Protein AF-A0A0F9FZF5-F1 (afdb_monomer_lite)

Radius of gyration: 24.65 Å; chains: 1; bounding box: 58×39×71 Å

InterPro domains:
  IPR001806 Small GTPase [PF00071] (1-77)
  IPR001806 Small GTPase [PS51421] (1-195)
  IPR027417 P-loop containing nucleoside triphosphate hydrolase [G3DSA:3.40.50.300] (1-99)
  IPR027417 P-loop containing nucleoside triphosphate hydrolase [SSF52540] (1-95)

Organism: NCBI:txid412755

Foldseek 3Di:
DVLVCPVVVVVVVCVVVPDPAQAEAEAEPVVVVVPDDADPVNSQVVQVVVCVVPVARYYYDYYYPPVRRCVVVRVVSSVVSVVVVVLVVLLVVLLVLLVVLLLLVLVVDVAAEEEEEDQPQVPRPLVVSNVVSCVQDAFDWDDDVFKIWTATPSRYIYITGYLVPCDADPHQEYEYEAECVADLEGDLCVLVSVQSHLVRYAALHEYEYEYEYEPPRDPVVRVVSHDCVVVVVVGNYHYHYDYQYPSRSSVSSVRSSVRSVSSSVD

Sequence (266 aa):
DSFFNLKNWYNELNEFKELDLSIVIVGNKRDLEQQRKVDYEEAVNFGEMLSEEYNEKISYIETSALTGENIEEAFGLVSYHYIMLSKMFEENKFRDMILTDINSILESRPSLTLTFISNDYSNNPSLILLKEINDLGKPSKKEKKSKEIYNYPNGLILESYKFDAIKIIDSDGVFIIFDTKNRDSIDPSWNNIILKIIKNLEDKKVISIGIMTKENVNWSKMMGEFDFYTKLEERNISYFMFRISSELRLELYKQLNTMLNTIKNF

Structure (mmCIF, N/CA/C/O backbone):
data_AF-A0A0F9FZF5-F1
#
_entry.id   AF-A0A0F9FZF5-F1
#
loop_
_atom_site.group_PDB
_atom_site.id
_atom_site.type_symbol
_atom_site.label_atom_id
_atom_site.label_alt_id
_atom_site.label_comp_id
_atom_site.label_asym_id
_atom_site.label_entity_id
_atom_site.label_seq_id
_atom_site.pdbx_PDB_ins_code
_atom_site.Cartn_x
_atom_site.Cartn_y
_atom_site.Cartn_z
_atom_site.occupancy
_atom_site.B_iso_or_equiv
_atom_site.auth_seq_id
_atom_site.auth_comp_id
_atom_site.auth_asym_id
_atom_site.auth_atom_id
_atom_site.pdbx_PDB_model_num
ATOM 1 N N . ASP A 1 1 ? -19.695 -4.999 37.412 1.00 80.25 1 ASP A N 1
ATOM 2 C CA . ASP A 1 1 ? -19.773 -6.422 37.011 1.00 80.25 1 ASP A CA 1
ATOM 3 C C . ASP A 1 1 ? -19.578 -6.626 35.517 1.00 80.25 1 ASP A C 1
ATOM 5 O O . ASP A 1 1 ? -18.587 -7.239 35.156 1.00 80.25 1 ASP A O 1
ATOM 9 N N . SER A 1 2 ? -20.431 -6.081 34.637 1.00 89.06 2 SER A N 1
ATOM 10 C CA . SER A 1 2 ? -20.288 -6.269 33.176 1.00 89.06 2 SER A CA 1
ATOM 11 C C . SER A 1 2 ? -18.932 -5.826 32.615 1.00 89.06 2 SER A C 1
ATOM 13 O O . SER A 1 2 ? -18.352 -6.540 31.809 1.00 89.06 2 SER A O 1
ATOM 15 N N . PHE A 1 3 ? -18.408 -4.685 33.067 1.00 91.00 3 PHE A N 1
ATOM 16 C CA . PHE A 1 3 ? -17.128 -4.144 32.601 1.00 91.00 3 PHE A CA 1
ATOM 17 C C . PHE A 1 3 ? -15.938 -5.070 32.890 1.00 91.00 3 PHE A C 1
ATOM 19 O O . PHE A 1 3 ? -15.120 -5.320 32.012 1.00 91.00 3 PHE A O 1
ATOM 26 N N . PHE A 1 4 ? -15.891 -5.677 34.079 1.00 89.38 4 PHE A N 1
ATOM 27 C CA . PHE A 1 4 ? -14.814 -6.600 34.454 1.00 89.38 4 PHE A CA 1
ATOM 28 C C . PHE A 1 4 ? -14.820 -7.902 33.638 1.00 89.38 4 PHE A C 1
ATOM 30 O O . PHE A 1 4 ? -13.797 -8.577 33.559 1.00 89.38 4 PHE A O 1
ATOM 37 N N . ASN A 1 5 ? -15.942 -8.241 32.992 1.00 92.69 5 ASN A N 1
ATOM 38 C CA . ASN A 1 5 ? -16.036 -9.414 32.124 1.00 92.69 5 ASN A CA 1
ATOM 39 C C . ASN A 1 5 ? -15.454 -9.179 30.723 1.00 92.69 5 ASN A C 1
ATOM 41 O O . ASN A 1 5 ? -15.250 -10.154 30.005 1.00 92.69 5 ASN A O 1
ATOM 45 N N . LEU A 1 6 ? -15.155 -7.933 30.330 1.00 91.00 6 LEU A N 1
ATOM 46 C CA . LEU A 1 6 ? -14.664 -7.623 28.983 1.00 91.00 6 LEU A CA 1
ATOM 47 C C . LEU A 1 6 ? -13.388 -8.397 28.630 1.00 91.00 6 LEU A C 1
ATOM 49 O O . LEU A 1 6 ? -13.282 -8.896 27.515 1.00 91.00 6 LEU A O 1
ATOM 53 N N . LYS A 1 7 ? -12.451 -8.562 29.578 1.00 89.06 7 LYS A N 1
ATOM 54 C CA . LYS A 1 7 ? -11.234 -9.359 29.340 1.00 89.06 7 LYS A CA 1
ATOM 55 C C . LYS A 1 7 ? -11.555 -10.831 29.076 1.00 89.06 7 LYS A C 1
ATOM 57 O O . LYS A 1 7 ? -10.920 -11.449 28.231 1.00 89.06 7 LYS A O 1
ATOM 62 N N . ASN A 1 8 ? -12.551 -11.386 29.767 1.00 91.06 8 ASN A N 1
ATOM 63 C CA . ASN A 1 8 ? -12.968 -12.773 29.563 1.00 91.06 8 ASN A CA 1
ATOM 64 C C . ASN A 1 8 ? -13.628 -12.947 28.194 1.00 91.06 8 ASN A C 1
ATOM 66 O O . ASN A 1 8 ? -13.232 -13.836 27.454 1.00 91.06 8 ASN A O 1
ATOM 70 N N . TRP A 1 9 ? -14.546 -12.055 27.812 1.00 90.31 9 TRP A N 1
ATOM 71 C CA . TRP A 1 9 ? -15.167 -12.096 26.483 1.00 90.31 9 TRP A CA 1
ATOM 72 C C . TRP A 1 9 ? -14.153 -11.892 25.362 1.00 90.31 9 TRP A C 1
ATOM 74 O O . TRP A 1 9 ? -14.226 -12.566 24.342 1.00 90.31 9 TRP A O 1
ATOM 84 N N . TYR A 1 10 ? -13.181 -10.998 25.554 1.00 87.19 10 TYR A N 1
ATOM 85 C CA . TYR A 1 10 ? -12.094 -10.840 24.598 1.00 87.19 10 TYR A CA 1
ATOM 86 C C . TYR A 1 10 ? -11.273 -12.133 24.474 1.00 87.19 10 TYR A C 1
ATOM 88 O O . TYR A 1 10 ? -11.010 -12.585 23.364 1.00 87.19 10 TYR A O 1
ATOM 96 N N . ASN A 1 11 ? -10.911 -12.768 25.594 1.00 87.38 11 ASN A N 1
ATOM 97 C CA . ASN A 1 11 ? -10.190 -14.042 25.571 1.00 87.38 11 ASN A CA 1
ATOM 98 C C . ASN A 1 11 ? -10.988 -15.150 24.877 1.00 87.38 11 ASN A C 1
ATOM 100 O O . ASN A 1 11 ? -10.406 -15.873 24.080 1.00 87.38 11 ASN A O 1
ATOM 104 N N . GLU A 1 12 ? -12.297 -15.250 25.124 1.00 88.38 12 GLU A N 1
ATOM 105 C CA . GLU A 1 12 ? -13.183 -16.199 24.436 1.00 88.38 12 GLU A CA 1
ATOM 106 C C . GLU A 1 12 ? -13.195 -15.957 22.921 1.00 88.38 12 GLU A C 1
ATOM 108 O O . GLU A 1 12 ? -13.080 -16.902 22.147 1.00 88.38 12 GLU A O 1
ATOM 113 N N . LEU A 1 13 ? -13.271 -14.697 22.475 1.00 85.19 13 LEU A N 1
ATOM 114 C CA . LEU A 1 13 ? -13.164 -14.357 21.051 1.00 85.19 13 LEU A CA 1
ATOM 115 C C . LEU A 1 13 ? -11.792 -14.743 20.482 1.00 85.19 13 LEU A C 1
ATOM 117 O O . LEU A 1 13 ? -11.712 -15.333 19.407 1.00 85.19 13 LEU A O 1
ATOM 121 N N . ASN A 1 14 ? -10.724 -14.478 21.234 1.00 80.00 14 ASN A N 1
ATOM 122 C CA . ASN A 1 14 ? -9.352 -14.820 20.875 1.00 80.00 14 ASN A CA 1
ATOM 123 C C . ASN A 1 14 ? -9.043 -16.323 21.002 1.00 80.00 14 ASN A C 1
ATOM 125 O O . ASN A 1 14 ? -7.935 -16.738 20.689 1.00 80.00 14 ASN A O 1
ATOM 129 N N . GLU A 1 15 ? -9.956 -17.182 21.458 1.00 82.62 15 GLU A N 1
ATOM 130 C CA . GLU A 1 15 ? -9.784 -18.636 21.312 1.00 82.62 15 GLU A CA 1
ATOM 131 C C . GLU A 1 15 ? -10.072 -19.085 19.872 1.00 82.62 15 GLU A C 1
ATOM 133 O O . GLU A 1 15 ? -9.505 -20.072 19.403 1.00 82.62 15 GLU A O 1
ATOM 138 N N . PHE A 1 16 ? -10.852 -18.306 19.117 1.00 72.38 16 PHE A N 1
ATOM 139 C CA . PHE A 1 16 ? -11.171 -18.547 17.709 1.00 72.38 16 PHE A CA 1
ATOM 140 C C . PHE A 1 16 ? -10.156 -17.887 16.750 1.00 72.38 16 PHE A C 1
ATOM 142 O O . PHE A 1 16 ? -10.547 -17.355 15.713 1.00 72.38 16 PHE A O 1
ATOM 149 N N . LYS A 1 17 ? -8.851 -17.952 17.084 1.00 59.31 17 LYS A N 1
ATOM 150 C CA . LYS A 1 17 ? -7.686 -17.252 16.465 1.00 59.31 17 LYS A CA 1
ATOM 151 C C . LYS A 1 17 ? -7.516 -17.327 14.945 1.00 59.31 17 LYS A C 1
ATOM 153 O O . LYS A 1 17 ? -6.584 -16.738 14.411 1.00 59.31 17 LYS A O 1
ATOM 158 N N . GLU A 1 18 ? -8.343 -18.084 14.241 1.00 61.00 18 GLU A N 1
ATOM 159 C CA . GLU A 1 18 ? -8.262 -18.202 12.785 1.00 61.00 18 GLU A CA 1
ATOM 160 C C . GLU A 1 18 ? -8.854 -16.981 12.055 1.00 61.00 18 GLU A C 1
ATOM 162 O O . GLU A 1 18 ? -8.768 -16.906 10.830 1.00 61.00 18 GLU A O 1
ATOM 167 N N . LEU A 1 19 ? -9.441 -16.021 12.781 1.00 63.12 19 LEU A N 1
ATOM 168 C CA . LEU A 1 19 ? -10.070 -14.830 12.218 1.00 63.12 19 LEU A CA 1
ATOM 169 C C . LEU A 1 19 ? -9.471 -13.564 12.843 1.00 63.12 19 LEU A C 1
ATOM 171 O O . LEU A 1 19 ? -9.621 -13.355 14.043 1.00 63.12 19 LEU A O 1
ATOM 175 N N . ASP A 1 20 ? -8.867 -12.688 12.035 1.00 75.25 20 ASP A N 1
ATOM 176 C CA . ASP A 1 20 ? -8.615 -11.309 12.474 1.00 75.25 20 ASP A CA 1
ATOM 177 C C . ASP A 1 20 ? -9.976 -10.598 12.581 1.00 75.25 20 ASP A C 1
ATOM 179 O O . ASP A 1 20 ? -10.679 -10.398 11.581 1.00 75.25 20 ASP A O 1
ATOM 183 N N . LEU A 1 21 ? -10.391 -10.268 13.806 1.00 83.38 21 LEU A N 1
ATOM 184 C CA . LEU A 1 21 ? -11.727 -9.748 14.102 1.00 83.38 21 LEU A CA 1
ATOM 185 C C . LEU A 1 21 ? -11.739 -8.221 14.225 1.00 83.38 21 LEU A C 1
ATOM 187 O O . LEU A 1 21 ? -10.847 -7.593 14.784 1.00 83.38 21 LEU A O 1
ATOM 191 N N . SER A 1 22 ? -12.823 -7.603 13.752 1.00 88.62 22 SER A N 1
ATOM 192 C CA . SER A 1 22 ? -13.106 -6.187 14.014 1.00 88.62 22 SER A CA 1
ATOM 193 C C . SER A 1 22 ? -13.855 -6.032 15.330 1.00 88.62 22 SER A C 1
ATOM 195 O O . SER A 1 22 ? -15.024 -6.405 15.418 1.00 88.62 22 SER A O 1
ATOM 197 N N . ILE A 1 23 ? -13.197 -5.463 16.343 1.00 90.31 23 ILE A N 1
ATOM 198 C CA . ILE A 1 23 ? -13.749 -5.359 17.699 1.00 90.31 23 ILE A CA 1
ATOM 199 C C . ILE A 1 23 ? -13.993 -3.893 18.077 1.00 90.31 23 ILE A C 1
ATOM 201 O O . ILE A 1 23 ? -13.145 -3.020 17.880 1.00 90.31 23 ILE A O 1
ATOM 205 N N . VAL A 1 24 ? -15.171 -3.631 18.649 1.00 94.75 24 VAL A N 1
ATOM 206 C CA . VAL A 1 24 ? -15.550 -2.351 19.261 1.00 94.75 24 VAL A CA 1
ATOM 207 C C . VAL A 1 24 ? -16.233 -2.643 20.595 1.00 94.75 24 VAL A C 1
ATOM 209 O O . VAL A 1 24 ? -17.173 -3.434 20.660 1.00 94.75 24 VAL A O 1
ATOM 212 N N . ILE A 1 25 ? -15.764 -2.007 21.666 1.00 95.88 25 ILE A N 1
ATOM 213 C CA . ILE A 1 25 ? -16.359 -2.089 23.000 1.00 95.88 25 ILE A CA 1
ATOM 214 C C . ILE A 1 25 ? -17.467 -1.039 23.096 1.00 95.88 25 ILE A C 1
ATOM 216 O O . ILE A 1 25 ? -17.237 0.145 22.850 1.00 95.88 25 ILE A O 1
ATOM 220 N N . VAL A 1 26 ? -18.668 -1.469 23.485 1.00 97.50 26 VAL A N 1
ATOM 221 C CA . VAL A 1 26 ? -19.844 -0.595 23.563 1.00 97.50 26 VAL A CA 1
ATOM 222 C C . VAL A 1 26 ? -20.323 -0.444 25.007 1.00 97.50 26 VAL A C 1
ATOM 224 O O . VAL A 1 26 ? -20.873 -1.375 25.599 1.00 97.50 26 VAL A O 1
ATOM 227 N N . GLY A 1 27 ? -20.164 0.757 25.563 1.00 97.31 27 GLY A N 1
ATOM 228 C CA . GLY A 1 27 ? -20.740 1.165 26.845 1.00 97.31 27 GLY A CA 1
ATOM 229 C C . GLY A 1 27 ? -22.196 1.603 26.684 1.00 97.31 27 GLY A C 1
ATOM 230 O O . GLY A 1 27 ? -22.474 2.782 26.497 1.00 97.31 27 GLY A O 1
ATOM 231 N N . ASN A 1 28 ? -23.141 0.664 26.708 1.00 97.69 28 ASN A N 1
ATOM 232 C CA . ASN A 1 28 ? -24.566 0.976 26.535 1.00 97.69 28 ASN A CA 1
ATOM 233 C C . ASN A 1 28 ? -25.206 1.574 27.812 1.00 97.69 28 ASN A C 1
ATOM 235 O O . ASN A 1 28 ? -24.694 1.398 28.917 1.00 97.69 28 ASN A O 1
ATOM 239 N N . LYS A 1 29 ? -26.397 2.169 27.664 1.00 97.25 29 LYS A N 1
ATOM 240 C CA . LYS A 1 29 ? -27.200 2.845 28.706 1.00 97.25 29 LYS A CA 1
ATOM 241 C C . LYS A 1 29 ? -26.600 4.159 29.208 1.00 97.25 29 LYS A C 1
ATOM 243 O O . LYS A 1 29 ? -26.751 4.507 30.379 1.00 97.25 29 LYS A O 1
ATOM 248 N N . ARG A 1 30 ? -25.949 4.903 28.314 1.00 95.81 30 ARG A N 1
ATOM 249 C CA . ARG A 1 30 ? -25.422 6.253 28.571 1.00 95.81 30 ARG A CA 1
ATOM 250 C C . ARG A 1 30 ? -26.470 7.224 29.133 1.00 95.81 30 ARG A C 1
ATOM 252 O O . ARG A 1 30 ? -26.129 8.131 29.879 1.00 95.81 30 ARG A O 1
ATOM 259 N N . ASP A 1 31 ? -27.751 7.000 28.844 1.00 97.38 31 ASP A N 1
ATOM 260 C CA . ASP A 1 31 ? -28.873 7.772 29.390 1.00 97.38 31 ASP A CA 1
ATOM 261 C C . ASP A 1 31 ? -28.992 7.708 30.928 1.00 97.38 31 ASP A C 1
ATOM 263 O O . ASP A 1 31 ? -29.558 8.613 31.543 1.00 97.38 31 ASP A O 1
ATOM 267 N N . LEU A 1 32 ? -28.423 6.684 31.574 1.00 96.69 32 LEU A N 1
ATOM 268 C CA . LEU A 1 32 ? -28.467 6.495 33.027 1.00 96.69 32 LEU A CA 1
ATOM 269 C C . LEU A 1 32 ? -27.285 7.162 33.752 1.00 96.69 32 LEU A C 1
ATOM 271 O O . LEU A 1 32 ? -26.667 6.552 34.624 1.00 96.69 32 LEU A O 1
ATOM 275 N N . GLU A 1 33 ? -26.992 8.427 33.445 1.00 93.94 33 GLU A N 1
ATOM 276 C CA . GLU A 1 33 ? -25.817 9.148 33.970 1.00 93.94 33 GLU A CA 1
ATOM 277 C C . GLU A 1 33 ? -25.755 9.160 35.511 1.00 93.94 33 GLU A C 1
ATOM 279 O O . GLU A 1 33 ? -24.711 8.932 36.117 1.00 93.94 33 GLU A O 1
ATOM 284 N N . GLN A 1 34 ? -26.902 9.315 36.179 1.00 96.44 34 GLN A N 1
ATOM 285 C CA . GLN A 1 34 ? -26.985 9.294 37.649 1.00 96.44 34 GLN A CA 1
ATOM 286 C C . GLN A 1 34 ? -26.659 7.924 38.270 1.00 96.44 34 GLN A C 1
ATOM 288 O O . GLN A 1 34 ? -26.455 7.821 39.479 1.00 96.44 34 GLN A O 1
ATOM 293 N N . GLN A 1 35 ? -26.643 6.862 37.463 1.00 96.44 35 GLN A N 1
ATOM 294 C CA . GLN A 1 35 ? -26.327 5.495 37.874 1.00 96.44 35 GLN A CA 1
ATOM 295 C C . GLN A 1 35 ? -24.995 5.013 37.287 1.00 96.44 35 GLN A C 1
ATOM 297 O O . GLN A 1 35 ? -24.721 3.811 37.345 1.00 96.44 35 GLN A O 1
ATOM 302 N N . ARG A 1 36 ? -24.163 5.919 36.749 1.00 96.06 36 ARG A N 1
ATOM 303 C CA . ARG A 1 36 ? -22.847 5.590 36.195 1.00 96.06 36 ARG A CA 1
ATOM 304 C C . ARG A 1 36 ? -21.999 4.832 37.222 1.00 96.06 36 ARG A C 1
ATOM 306 O O . ARG A 1 36 ? -21.925 5.197 38.397 1.00 96.06 36 ARG A O 1
ATOM 313 N N . LYS A 1 37 ? -21.401 3.727 36.769 1.00 95.44 37 LYS A N 1
ATOM 314 C CA . LYS A 1 37 ? -20.516 2.854 37.567 1.00 95.44 37 LYS A CA 1
ATOM 315 C C . LYS A 1 37 ? -19.120 2.692 36.980 1.00 95.44 37 LYS A C 1
ATOM 317 O O . LYS A 1 37 ? -18.270 2.134 37.659 1.00 95.44 37 LYS A O 1
ATOM 322 N N . VAL A 1 38 ? -18.933 3.111 35.734 1.00 95.81 38 VAL A N 1
ATOM 323 C CA . VAL A 1 38 ? -17.672 3.036 35.001 1.00 95.81 38 VAL A CA 1
ATOM 324 C C . VAL A 1 38 ? -17.465 4.404 34.382 1.00 95.81 38 VAL A C 1
ATOM 326 O O . VAL A 1 38 ? -18.363 4.926 33.705 1.00 95.81 38 VAL A O 1
ATOM 329 N N . ASP A 1 39 ? -16.313 4.991 34.662 1.00 95.25 39 ASP A N 1
ATOM 330 C CA . ASP A 1 39 ? -15.960 6.283 34.101 1.00 95.25 39 ASP A CA 1
ATOM 331 C C . ASP A 1 39 ? -15.561 6.117 32.636 1.00 95.25 39 ASP A C 1
ATOM 333 O O . ASP A 1 39 ? -14.968 5.115 32.235 1.00 95.25 39 ASP A O 1
ATOM 337 N N . TYR A 1 40 ? -15.897 7.112 31.815 1.00 94.31 40 TYR A N 1
ATOM 338 C CA . TYR A 1 40 ? -15.603 7.071 30.383 1.00 94.31 40 TYR A CA 1
ATOM 339 C C . TYR A 1 40 ? -14.105 6.842 30.118 1.00 94.31 40 TYR A C 1
ATOM 341 O O . TYR A 1 40 ? -13.739 6.003 29.301 1.00 94.31 40 TYR A O 1
ATOM 349 N N . GLU A 1 41 ? -13.243 7.552 30.851 1.00 95.81 41 GLU A N 1
ATOM 350 C CA . GLU A 1 41 ? -11.785 7.448 30.726 1.00 95.81 41 GLU A CA 1
ATOM 351 C C . GLU A 1 41 ? -11.266 6.059 31.127 1.00 95.81 41 GLU A C 1
ATOM 353 O O . GLU A 1 41 ? -10.410 5.505 30.443 1.00 95.81 41 GLU A O 1
ATOM 358 N N . GLU A 1 42 ? -11.834 5.449 32.172 1.00 95.56 42 GLU A N 1
ATOM 359 C CA . GLU A 1 42 ? -11.499 4.079 32.581 1.00 95.56 42 GLU A CA 1
ATOM 360 C C . GLU A 1 42 ? -11.792 3.079 31.452 1.00 95.56 42 GLU A C 1
ATOM 362 O O . GLU A 1 42 ? -10.958 2.228 31.135 1.00 95.56 42 GLU A O 1
ATOM 367 N N . ALA A 1 43 ? -12.953 3.205 30.807 1.00 94.88 43 ALA A N 1
ATOM 368 C CA . ALA A 1 43 ? -13.353 2.307 29.732 1.00 94.88 43 ALA A CA 1
ATOM 369 C C . ALA A 1 43 ? -12.539 2.502 28.442 1.00 94.88 43 ALA A C 1
ATOM 371 O O . ALA A 1 43 ? -12.199 1.517 27.781 1.00 94.88 43 ALA A O 1
ATOM 372 N N . VAL A 1 44 ? -12.186 3.748 28.108 1.00 95.19 44 VAL A N 1
ATOM 373 C CA . VAL A 1 44 ? -11.283 4.058 26.987 1.00 95.19 44 VAL A CA 1
ATOM 374 C C . VAL A 1 44 ? -9.901 3.456 27.231 1.00 95.19 44 VAL A C 1
ATOM 376 O O . VAL A 1 44 ? -9.428 2.686 26.397 1.00 95.19 44 VAL A O 1
ATOM 379 N N . ASN A 1 45 ? -9.301 3.723 28.395 1.00 95.44 45 ASN A N 1
ATOM 380 C CA . ASN A 1 45 ? -7.975 3.211 28.750 1.00 95.44 45 ASN A CA 1
ATOM 381 C C . ASN A 1 45 ? -7.937 1.679 28.739 1.00 95.44 45 ASN A C 1
ATOM 383 O O . ASN A 1 45 ? -6.947 1.076 28.334 1.00 95.44 45 ASN A O 1
ATOM 387 N N . PHE A 1 46 ? -9.027 1.027 29.149 1.00 93.69 46 PHE A N 1
ATOM 388 C CA . PHE A 1 46 ? -9.129 -0.426 29.084 1.00 93.69 46 PHE A CA 1
ATOM 389 C C . PHE A 1 46 ? -9.142 -0.955 27.639 1.00 93.69 46 PHE A C 1
ATOM 391 O O . PHE A 1 46 ? -8.481 -1.950 27.343 1.00 93.69 46 PHE A O 1
ATOM 398 N N . GLY A 1 47 ? -9.852 -0.289 26.722 1.00 93.06 47 GLY A N 1
ATOM 399 C CA . GLY A 1 47 ? -9.826 -0.633 25.295 1.00 93.06 47 GLY A CA 1
ATOM 400 C C . GLY A 1 47 ? -8.453 -0.421 24.649 1.00 93.06 47 GLY A C 1
ATOM 401 O O . GLY A 1 47 ? -8.019 -1.242 23.840 1.00 93.06 47 GLY A O 1
ATOM 402 N N . GLU A 1 48 ? -7.742 0.640 25.036 1.00 93.69 48 GLU A N 1
ATOM 403 C CA . GLU A 1 48 ? -6.363 0.895 24.601 1.00 93.69 48 GLU A CA 1
ATOM 404 C C . GLU A 1 48 ? -5.394 -0.161 25.143 1.00 93.69 48 GLU A C 1
ATOM 406 O O . GLU A 1 48 ? -4.619 -0.723 24.375 1.00 93.69 48 GLU A O 1
ATOM 411 N N . MET A 1 49 ? -5.512 -0.523 26.423 1.00 94.12 49 MET A N 1
ATOM 412 C CA . MET A 1 49 ? -4.729 -1.603 27.029 1.00 94.12 49 MET A CA 1
ATOM 413 C C . MET A 1 49 ? -4.919 -2.929 26.280 1.00 94.12 49 MET A C 1
ATOM 415 O O . MET A 1 49 ? -3.935 -3.602 25.985 1.00 94.12 49 MET A O 1
ATOM 419 N N . LEU A 1 50 ? -6.160 -3.306 25.942 1.00 90.81 50 LEU A N 1
ATOM 420 C CA . LEU A 1 50 ? -6.408 -4.504 25.131 1.00 90.81 50 LEU A CA 1
ATOM 421 C C . LEU A 1 50 ? -5.836 -4.350 23.711 1.00 90.81 50 LEU A C 1
ATOM 423 O O . LEU A 1 50 ? -5.256 -5.291 2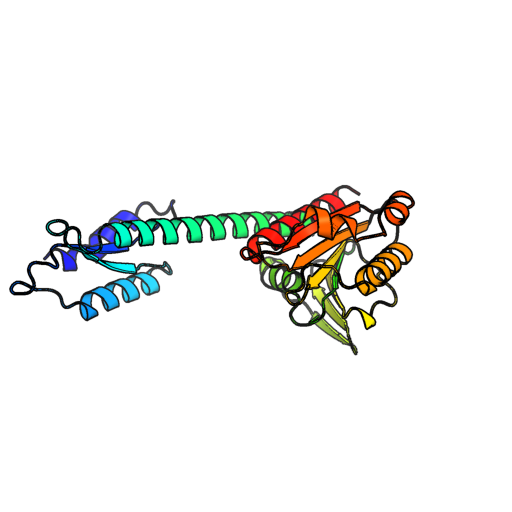3.180 1.00 90.81 50 LEU A O 1
ATOM 427 N N . SER A 1 51 ? -5.946 -3.165 23.106 1.00 90.88 51 SER A N 1
ATOM 428 C CA . SER A 1 51 ? -5.364 -2.915 21.780 1.00 90.88 51 SER A CA 1
ATOM 429 C C . SER A 1 51 ? -3.853 -3.173 21.764 1.00 90.88 51 SER A C 1
ATOM 431 O O . SER A 1 51 ? -3.334 -3.798 20.841 1.00 90.88 51 SER A O 1
ATOM 433 N N . GLU A 1 52 ? -3.145 -2.726 22.804 1.00 91.19 52 GLU A N 1
ATOM 434 C CA . GLU A 1 52 ? -1.705 -2.943 22.967 1.00 91.19 52 GLU A CA 1
ATOM 435 C C . GLU A 1 52 ? -1.362 -4.396 23.315 1.00 91.19 52 GLU A C 1
ATOM 437 O O . GLU A 1 52 ? -0.446 -4.962 22.720 1.00 91.19 52 GLU A O 1
ATOM 442 N N . GLU A 1 53 ? -2.098 -5.009 24.252 1.00 89.19 53 GLU A N 1
ATOM 443 C CA . GLU A 1 53 ? -1.864 -6.386 24.718 1.00 89.19 53 GLU A CA 1
ATOM 444 C C . GLU A 1 53 ? -1.958 -7.396 23.563 1.00 89.19 53 GLU A C 1
ATOM 446 O O . GLU A 1 53 ? -1.189 -8.360 23.527 1.00 89.19 53 GLU A O 1
ATOM 451 N N . TYR A 1 54 ? -2.850 -7.151 22.599 1.00 84.06 54 TYR A N 1
ATOM 452 C CA . TYR A 1 54 ? -3.120 -8.077 21.498 1.00 84.06 54 TYR A CA 1
ATOM 453 C C . TYR A 1 54 ? -2.694 -7.565 20.115 1.00 84.06 54 TYR A C 1
ATOM 455 O O . TYR A 1 54 ? -2.823 -8.293 19.136 1.00 84.06 54 TYR A O 1
ATOM 463 N N . ASN A 1 55 ? -2.113 -6.363 20.026 1.00 85.50 55 ASN A N 1
ATOM 464 C CA . ASN A 1 55 ? -1.680 -5.736 18.771 1.00 85.50 55 ASN A CA 1
ATOM 465 C C . ASN A 1 55 ? -2.817 -5.615 17.730 1.00 85.50 55 ASN A C 1
ATOM 467 O O . ASN A 1 55 ? -2.627 -5.836 16.533 1.00 85.50 55 ASN A O 1
ATOM 471 N N . GLU A 1 56 ? -4.003 -5.232 18.199 1.00 86.19 56 GLU A N 1
ATOM 472 C CA . GLU A 1 56 ? -5.218 -5.053 17.400 1.00 86.19 56 GLU A CA 1
ATOM 473 C C . GLU A 1 56 ? -5.829 -3.677 17.663 1.00 86.19 56 GLU A C 1
ATOM 475 O O . GLU A 1 56 ? -5.647 -3.090 18.725 1.00 86.19 56 GLU A O 1
ATOM 480 N N . LYS A 1 57 ? -6.593 -3.131 16.711 1.00 88.38 57 LYS A N 1
ATOM 481 C CA . LYS A 1 57 ? -7.304 -1.868 16.943 1.00 88.38 57 LYS A CA 1
ATOM 482 C C . LYS A 1 57 ? -8.650 -2.136 17.612 1.00 88.38 57 LYS A C 1
ATOM 484 O O . LYS A 1 57 ? -9.586 -2.585 16.954 1.00 88.38 57 LYS A O 1
ATOM 489 N N . ILE A 1 58 ? -8.774 -1.760 18.883 1.00 91.94 58 ILE A N 1
ATOM 490 C CA . ILE A 1 58 ? -10.033 -1.807 19.630 1.00 91.94 58 ILE A CA 1
ATOM 491 C C . ILE A 1 58 ? -10.466 -0.374 19.942 1.00 91.94 58 ILE A C 1
ATOM 493 O O . ILE A 1 58 ? -9.692 0.446 20.433 1.00 91.94 58 ILE A O 1
ATOM 497 N N . SER A 1 59 ? -11.714 -0.057 19.610 1.00 93.44 59 SER A N 1
ATOM 498 C CA . SER A 1 59 ? -12.314 1.257 19.871 1.00 93.44 59 SER A CA 1
ATOM 499 C C . SER A 1 59 ? -13.377 1.130 20.958 1.00 93.44 59 SER A C 1
ATOM 501 O O . SER A 1 59 ? -14.035 0.096 21.053 1.00 93.44 59 SER A O 1
ATOM 503 N N . TYR A 1 60 ? -13.565 2.179 21.757 1.00 96.62 60 TYR A N 1
ATOM 504 C CA . TYR A 1 60 ? -14.640 2.274 22.745 1.00 96.62 60 TYR A CA 1
ATOM 505 C C . TYR A 1 60 ? -15.642 3.356 22.340 1.00 96.62 60 TYR A C 1
ATOM 507 O O . TYR A 1 60 ? -15.247 4.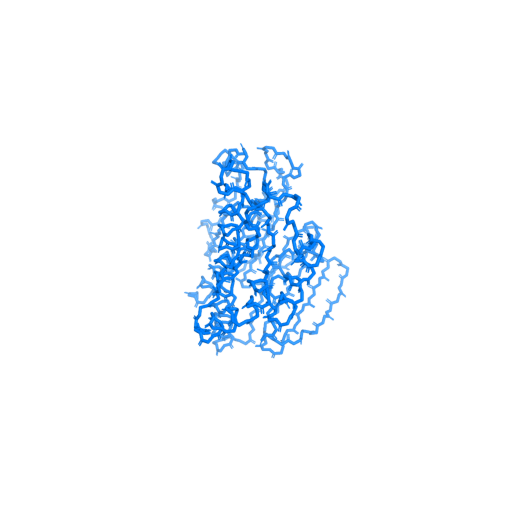424 21.871 1.00 96.62 60 TYR A O 1
ATOM 515 N N . ILE A 1 61 ? -16.934 3.094 22.537 1.00 97.75 61 ILE A N 1
ATOM 516 C CA . ILE A 1 61 ? -18.002 4.074 22.331 1.00 97.75 61 ILE A CA 1
ATOM 517 C C . ILE A 1 61 ? -19.122 3.878 23.354 1.00 97.75 61 ILE A C 1
ATOM 519 O O . ILE A 1 61 ? -19.532 2.753 23.641 1.00 97.75 61 ILE A O 1
ATOM 523 N N . GLU A 1 62 ? -19.647 4.974 23.899 1.00 98.06 62 GLU A N 1
ATOM 524 C CA . GLU A 1 62 ? -20.849 4.932 24.733 1.00 98.06 62 GLU A CA 1
ATOM 525 C C . GLU A 1 62 ? -22.103 5.126 23.898 1.00 98.06 62 GLU A C 1
ATOM 527 O O . GLU A 1 62 ? -22.148 6.015 23.054 1.00 98.06 62 GLU A O 1
ATOM 532 N N . THR A 1 63 ? -23.140 4.344 24.176 1.00 98.31 63 THR A N 1
ATOM 533 C CA . THR A 1 63 ? -24.400 4.374 23.429 1.00 98.31 63 THR A CA 1
ATOM 534 C C . THR A 1 63 ? -25.602 4.379 24.360 1.00 98.31 63 THR A C 1
ATOM 536 O O . THR A 1 63 ? -25.520 4.001 25.534 1.00 98.31 63 THR A O 1
ATOM 539 N N . SER A 1 64 ? -26.755 4.782 23.834 1.00 98.06 64 SER A N 1
ATOM 540 C CA . SER A 1 64 ? -28.040 4.505 24.465 1.00 98.06 64 SER A CA 1
ATOM 541 C C . SER A 1 64 ? -28.981 3.884 23.450 1.00 98.06 64 SER A C 1
ATOM 543 O O . SER A 1 64 ? -29.527 4.552 22.577 1.00 98.06 64 SER A O 1
ATOM 545 N N . ALA A 1 65 ? -29.234 2.587 23.611 1.00 97.56 65 ALA A N 1
ATOM 546 C CA . ALA A 1 65 ? -30.271 1.905 22.842 1.00 97.56 65 ALA A CA 1
ATOM 547 C C . ALA A 1 65 ? -31.684 2.461 23.118 1.00 97.56 65 ALA A C 1
ATOM 549 O O . ALA A 1 65 ? -32.586 2.248 22.313 1.00 97.56 65 ALA A O 1
ATOM 550 N N . LEU A 1 66 ? -31.889 3.157 24.247 1.00 97.56 66 LEU A N 1
ATOM 551 C CA . LEU A 1 66 ? -33.169 3.772 24.599 1.00 97.56 66 LEU A CA 1
ATOM 552 C C . LEU A 1 66 ? -33.414 5.063 23.812 1.00 97.56 66 LEU A C 1
ATOM 554 O O . LEU A 1 66 ? -34.519 5.269 23.315 1.00 97.56 66 LEU A O 1
ATOM 558 N N . THR A 1 67 ? -32.408 5.936 23.723 1.00 97.81 67 THR A N 1
ATOM 559 C CA . THR A 1 67 ? -32.537 7.236 23.042 1.00 97.81 67 THR A CA 1
ATOM 560 C C . THR A 1 67 ? -32.113 7.186 21.575 1.00 97.81 67 THR A C 1
ATOM 562 O O . THR A 1 67 ? -32.449 8.092 20.817 1.00 97.81 67 THR A O 1
ATOM 565 N N . GLY A 1 68 ? -31.390 6.138 21.171 1.00 97.75 68 GLY A N 1
ATOM 566 C CA . GLY A 1 68 ? -30.750 6.015 19.862 1.00 97.75 68 GLY A CA 1
ATOM 567 C C . GLY A 1 68 ? -29.368 6.672 19.784 1.00 97.75 68 GLY A C 1
ATOM 568 O O . GLY A 1 68 ? -28.732 6.605 18.736 1.00 97.75 68 GLY A O 1
ATOM 569 N N . GLU A 1 69 ? -28.882 7.289 20.867 1.00 98.25 69 GLU A N 1
ATOM 570 C CA . GLU A 1 69 ? -27.593 7.989 20.881 1.00 98.25 69 GLU A CA 1
ATOM 571 C C . GLU A 1 69 ? -26.428 7.038 20.555 1.00 98.25 69 GLU A C 1
ATOM 573 O O . GLU A 1 69 ? -26.277 5.984 21.184 1.00 98.25 69 GLU A O 1
ATOM 578 N N . ASN A 1 70 ? -25.591 7.448 19.595 1.00 97.88 70 ASN A N 1
ATOM 579 C CA . ASN A 1 70 ? -24.357 6.787 19.152 1.00 97.88 70 ASN A CA 1
ATOM 580 C C . ASN A 1 70 ? -24.516 5.365 18.573 1.00 97.88 70 ASN A C 1
ATOM 582 O O . ASN A 1 70 ? -23.524 4.650 18.402 1.00 97.88 70 ASN A O 1
ATOM 586 N N . ILE A 1 71 ? -25.743 4.912 18.292 1.00 98.25 71 ILE A N 1
ATOM 587 C CA . ILE A 1 71 ? -25.979 3.563 17.759 1.00 98.25 71 ILE A CA 1
ATOM 588 C C . ILE A 1 71 ? -25.425 3.435 16.336 1.00 98.25 71 ILE A C 1
ATOM 590 O O . ILE A 1 71 ? -24.715 2.470 16.049 1.00 98.25 71 ILE A O 1
ATOM 594 N N . GLU A 1 72 ? -25.703 4.401 15.458 1.00 98.00 72 GLU A N 1
ATOM 595 C CA . GLU A 1 72 ? -25.201 4.387 14.076 1.00 98.00 72 GLU A CA 1
ATOM 596 C C . GLU A 1 72 ? -23.672 4.493 14.040 1.00 98.00 72 GLU A C 1
ATOM 598 O O . GLU A 1 72 ? -23.007 3.759 13.309 1.00 98.00 72 GLU A O 1
ATOM 603 N N . GLU A 1 73 ? -23.100 5.336 14.896 1.00 98.12 73 GLU A N 1
ATOM 604 C CA . GLU A 1 73 ? -21.665 5.536 15.051 1.00 98.12 73 GLU A CA 1
ATOM 605 C C . GLU A 1 73 ? -20.961 4.253 15.508 1.00 98.12 73 GLU A C 1
ATOM 607 O O . GLU A 1 73 ? -19.897 3.921 14.983 1.00 98.12 73 GLU A O 1
ATOM 612 N N . ALA A 1 74 ? -21.560 3.484 16.424 1.00 97.62 74 ALA A N 1
ATOM 613 C CA . ALA A 1 74 ? -20.999 2.211 16.873 1.00 97.62 74 ALA A CA 1
ATOM 614 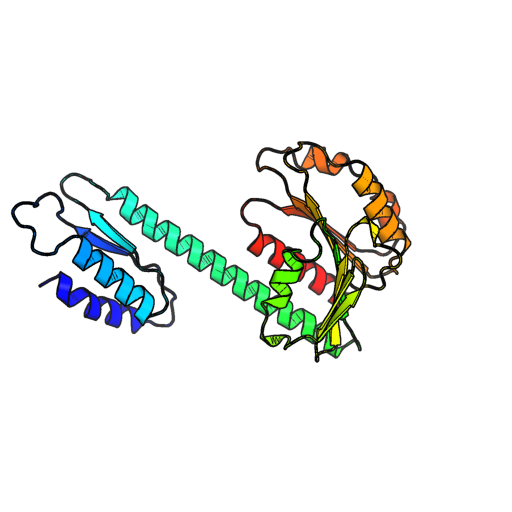C C . ALA A 1 74 ? -20.904 1.188 15.727 1.00 97.62 74 ALA A C 1
ATOM 616 O O . ALA A 1 74 ? -19.857 0.561 15.539 1.00 97.62 74 ALA A O 1
ATOM 617 N N . PHE A 1 75 ? -21.957 1.056 14.912 1.00 96.94 75 PHE A N 1
ATOM 618 C CA . PHE A 1 75 ? -21.920 0.206 13.715 1.00 96.94 75 PHE A CA 1
ATOM 619 C C . PHE A 1 75 ? -20.965 0.749 12.640 1.00 96.94 75 PHE A C 1
ATOM 621 O O . PHE A 1 75 ? -20.286 -0.030 11.961 1.00 96.94 75 PHE A O 1
ATOM 628 N N . GLY A 1 76 ? -20.864 2.073 12.509 1.00 97.38 76 GLY A N 1
ATOM 629 C CA . GLY A 1 76 ? -19.903 2.739 11.634 1.00 97.38 76 GLY A CA 1
ATOM 630 C C . GLY A 1 76 ? -18.453 2.414 11.999 1.00 97.38 76 GLY A C 1
ATOM 631 O O . GLY A 1 76 ? -17.662 2.088 11.114 1.00 97.38 76 GLY A O 1
ATOM 632 N N . LEU A 1 77 ? -18.114 2.413 13.293 1.00 96.00 77 LEU A N 1
ATOM 633 C CA . LEU A 1 77 ? -16.779 2.048 13.782 1.00 96.00 77 LEU A CA 1
ATOM 634 C C . LEU A 1 77 ? -16.412 0.600 13.442 1.00 96.00 77 LEU A C 1
ATOM 636 O O . LEU A 1 77 ? -15.320 0.357 12.927 1.00 96.00 77 LEU A O 1
ATOM 640 N N . VAL A 1 78 ? -17.325 -0.354 13.665 1.00 94.75 78 VAL A N 1
ATOM 641 C CA . VAL A 1 78 ? -17.092 -1.767 13.310 1.00 94.75 78 VAL A CA 1
ATOM 642 C C . VAL A 1 78 ? -16.889 -1.920 11.801 1.00 94.75 78 VAL A C 1
ATOM 644 O O . VAL A 1 78 ? -15.962 -2.601 11.366 1.00 94.75 78 VAL A O 1
ATOM 647 N N . SER A 1 79 ? -17.709 -1.241 10.993 1.00 95.50 79 SER A N 1
ATOM 648 C CA . SER A 1 79 ? -17.596 -1.265 9.528 1.00 95.50 79 SER A CA 1
ATOM 649 C C . SER A 1 79 ? -16.258 -0.695 9.051 1.00 95.50 79 SER A C 1
ATOM 651 O O . SER A 1 79 ? -15.615 -1.259 8.167 1.00 95.50 79 SER A O 1
ATOM 653 N N . TYR A 1 80 ? -15.807 0.403 9.662 1.00 93.75 80 TYR A N 1
ATOM 654 C CA . TYR A 1 80 ? -14.513 1.008 9.369 1.00 93.75 80 TYR A CA 1
ATOM 655 C C . TYR A 1 80 ? -13.348 0.073 9.724 1.00 93.75 80 TYR A C 1
ATOM 657 O O . TYR A 1 80 ? -12.465 -0.133 8.891 1.00 93.75 80 TYR A O 1
ATOM 665 N N . HIS A 1 81 ? -13.365 -0.545 10.913 1.00 92.06 81 HIS A N 1
ATOM 666 C CA . HIS A 1 81 ? -12.361 -1.541 11.309 1.00 92.06 81 HIS A CA 1
ATOM 667 C C . HIS A 1 81 ? -12.304 -2.704 10.306 1.00 92.06 81 HIS A C 1
ATOM 669 O O . HIS A 1 81 ? -11.217 -3.070 9.859 1.00 92.06 81 HIS A O 1
ATOM 675 N N . TYR A 1 82 ? -13.462 -3.213 9.877 1.00 91.94 82 TYR A N 1
ATOM 676 C CA . TYR A 1 82 ? -13.541 -4.310 8.912 1.00 91.94 82 TYR A CA 1
ATOM 677 C C . TYR A 1 82 ? -12.938 -3.942 7.555 1.00 91.94 82 TYR A C 1
ATOM 679 O O . TYR A 1 82 ? -12.137 -4.699 7.006 1.00 91.94 82 TYR A O 1
ATOM 687 N N . ILE A 1 83 ? -13.268 -2.759 7.026 1.00 91.56 83 ILE A N 1
ATOM 688 C CA . ILE A 1 83 ? -12.698 -2.267 5.763 1.00 91.56 83 ILE A CA 1
ATOM 689 C C . ILE A 1 83 ? -11.173 -2.147 5.874 1.00 91.56 83 ILE A C 1
ATOM 691 O O . ILE A 1 83 ? -10.461 -2.535 4.947 1.00 91.56 83 ILE A O 1
ATOM 695 N N . MET A 1 84 ? -10.661 -1.633 6.996 1.00 88.75 84 MET A N 1
ATOM 696 C CA . MET A 1 84 ? -9.219 -1.501 7.215 1.00 88.75 84 MET A CA 1
ATOM 697 C C . MET A 1 84 ? -8.516 -2.860 7.278 1.00 88.75 84 MET A C 1
ATOM 699 O O . MET A 1 84 ? -7.520 -3.044 6.578 1.00 88.75 84 MET A O 1
ATOM 703 N N . LEU A 1 85 ? -9.053 -3.824 8.033 1.00 89.00 85 LEU A N 1
ATOM 704 C CA . LEU A 1 85 ? -8.515 -5.188 8.079 1.00 89.00 85 LEU A CA 1
ATOM 705 C C . LEU A 1 85 ? -8.547 -5.846 6.696 1.00 89.00 85 LEU A C 1
ATOM 707 O O . LEU A 1 85 ? -7.536 -6.376 6.245 1.00 89.00 85 LEU A O 1
ATOM 711 N N . SER A 1 86 ? -9.666 -5.744 5.972 1.00 89.81 86 SER A N 1
ATOM 712 C CA . SER A 1 86 ? -9.791 -6.281 4.611 1.00 89.81 86 SER A CA 1
ATOM 713 C C . SER A 1 86 ? -8.737 -5.699 3.665 1.00 89.81 86 SER A C 1
ATOM 715 O O . SER A 1 86 ? -8.138 -6.436 2.884 1.00 89.81 86 SER A O 1
ATOM 717 N N . LYS A 1 87 ? -8.474 -4.388 3.742 1.00 88.44 87 LYS A N 1
ATOM 718 C CA . LYS A 1 87 ? -7.423 -3.735 2.947 1.00 88.44 87 LYS A CA 1
ATOM 719 C C . LYS A 1 87 ? -6.035 -4.251 3.314 1.00 88.44 87 LYS A C 1
ATOM 721 O O . LYS A 1 87 ? -5.252 -4.552 2.419 1.00 88.44 87 LYS A O 1
ATOM 726 N N . MET A 1 88 ? -5.743 -4.399 4.607 1.00 88.06 88 MET A N 1
ATOM 727 C CA . MET A 1 88 ? -4.468 -4.952 5.074 1.00 88.06 88 MET A CA 1
ATOM 728 C C . MET A 1 88 ? -4.252 -6.390 4.587 1.00 88.06 88 MET A C 1
ATOM 730 O O . MET A 1 88 ? -3.161 -6.718 4.126 1.00 88.06 88 MET A O 1
ATOM 734 N N . PHE A 1 89 ? -5.289 -7.230 4.614 1.00 90.69 89 PHE A N 1
ATOM 735 C CA . PHE A 1 89 ? -5.228 -8.583 4.059 1.00 90.69 89 PHE A CA 1
ATOM 736 C C . PHE A 1 89 ? -4.925 -8.596 2.562 1.00 90.69 89 PHE A C 1
ATOM 738 O O . PHE A 1 89 ? -4.084 -9.375 2.109 1.00 90.69 89 PHE A O 1
ATOM 745 N N . GLU A 1 90 ? -5.585 -7.735 1.783 1.00 91.88 90 GLU A N 1
ATOM 746 C CA . GLU A 1 90 ? -5.297 -7.622 0.354 1.00 91.88 90 GLU A CA 1
ATOM 747 C C . GLU A 1 90 ? -3.861 -7.143 0.100 1.00 91.88 90 GLU A C 1
ATOM 749 O O . GLU A 1 90 ? -3.174 -7.720 -0.744 1.00 91.88 90 GLU A O 1
ATOM 754 N N . GLU A 1 91 ? -3.379 -6.139 0.841 1.00 91.69 91 GLU A N 1
ATOM 755 C CA . GLU A 1 91 ? -1.989 -5.671 0.745 1.00 91.69 91 GLU A CA 1
ATOM 756 C C . GLU A 1 91 ? -0.991 -6.798 1.045 1.00 91.69 91 GLU A C 1
ATOM 758 O O . GLU A 1 91 ? -0.055 -7.002 0.269 1.00 91.69 91 GLU A O 1
ATOM 763 N N . ASN A 1 92 ? -1.214 -7.571 2.113 1.00 92.56 92 ASN A N 1
ATOM 764 C CA . ASN A 1 92 ? -0.364 -8.709 2.472 1.00 92.56 92 ASN A CA 1
ATOM 765 C C . ASN A 1 92 ? -0.359 -9.779 1.374 1.00 92.56 92 ASN A C 1
ATOM 767 O O . ASN A 1 92 ? 0.704 -10.244 0.967 1.00 92.56 92 ASN A O 1
ATOM 771 N N . LYS A 1 93 ? -1.525 -10.096 0.803 1.00 94.94 93 LYS A N 1
ATOM 772 C CA . LYS A 1 93 ? -1.621 -11.030 -0.323 1.00 94.94 93 LYS A CA 1
ATOM 773 C C . LYS A 1 93 ? -0.788 -10.568 -1.520 1.00 94.94 93 LYS A C 1
ATOM 775 O O . LYS A 1 93 ? -0.049 -11.364 -2.097 1.00 94.94 93 LYS A O 1
ATOM 780 N N . PHE A 1 94 ? -0.885 -9.296 -1.914 1.00 95.94 94 PHE A N 1
ATOM 781 C CA . PHE A 1 94 ? -0.079 -8.782 -3.026 1.00 95.94 94 PHE A CA 1
ATOM 782 C C . PHE A 1 94 ? 1.411 -8.734 -2.696 1.00 95.94 94 PHE A C 1
ATOM 784 O O . PHE A 1 94 ? 2.226 -9.015 -3.574 1.00 95.94 94 PHE A O 1
ATOM 791 N N . ARG A 1 95 ? 1.776 -8.418 -1.451 1.00 95.88 95 ARG A N 1
ATOM 792 C CA . ARG A 1 95 ? 3.160 -8.480 -0.974 1.00 95.88 95 ARG A CA 1
ATOM 793 C C . ARG A 1 95 ? 3.746 -9.884 -1.146 1.00 95.88 95 ARG A C 1
ATOM 795 O O . ARG A 1 95 ? 4.832 -10.008 -1.712 1.00 95.88 95 ARG A O 1
ATOM 802 N N . ASP A 1 96 ? 3.014 -10.919 -0.744 1.00 96.25 96 ASP A N 1
ATOM 803 C CA . ASP A 1 96 ? 3.448 -12.314 -0.881 1.00 96.25 96 ASP A CA 1
ATOM 804 C C . ASP A 1 96 ? 3.564 -12.735 -2.352 1.00 96.25 96 ASP A C 1
ATOM 806 O O . ASP A 1 96 ? 4.536 -13.383 -2.754 1.00 96.25 96 ASP A O 1
ATOM 810 N N . MET A 1 97 ? 2.607 -12.317 -3.187 1.00 97.31 97 MET A N 1
ATOM 811 C CA . MET A 1 97 ? 2.656 -12.558 -4.633 1.00 97.31 97 MET A CA 1
ATOM 812 C C . MET A 1 97 ? 3.868 -11.873 -5.279 1.00 97.31 97 MET A C 1
ATOM 814 O O . MET A 1 97 ? 4.573 -12.495 -6.066 1.00 97.31 97 MET A O 1
ATOM 818 N N . ILE A 1 98 ? 4.158 -10.619 -4.919 1.00 97.75 98 ILE A N 1
ATOM 819 C CA . ILE A 1 98 ? 5.330 -9.872 -5.401 1.00 97.75 98 ILE A CA 1
ATOM 820 C C . ILE A 1 98 ? 6.631 -10.559 -4.998 1.00 97.75 98 ILE A C 1
ATOM 822 O O . ILE A 1 98 ? 7.514 -10.717 -5.839 1.00 97.75 98 ILE A O 1
ATOM 826 N N . LEU A 1 99 ? 6.756 -10.973 -3.735 1.00 97.44 99 LEU A N 1
ATOM 827 C CA . LEU A 1 99 ? 7.933 -11.692 -3.255 1.00 97.44 99 LEU A CA 1
ATOM 828 C C . LEU A 1 99 ? 8.137 -12.993 -4.044 1.00 97.44 99 LEU A C 1
ATOM 830 O O . LEU A 1 99 ? 9.246 -13.277 -4.498 1.00 97.44 99 LEU A O 1
ATOM 834 N N . THR A 1 100 ? 7.054 -13.744 -4.255 1.00 97.25 100 THR A N 1
ATOM 835 C CA . THR A 1 100 ? 7.052 -14.985 -5.041 1.00 97.25 100 THR A CA 1
ATOM 836 C C . THR A 1 100 ? 7.482 -14.733 -6.486 1.00 97.25 100 THR A C 1
ATOM 838 O O . THR A 1 100 ? 8.351 -15.436 -7.000 1.00 97.25 100 THR A O 1
ATOM 841 N N . ASP A 1 101 ? 6.925 -13.709 -7.137 1.00 97.81 101 ASP A N 1
ATOM 842 C CA . ASP A 1 101 ? 7.248 -13.370 -8.524 1.00 97.81 101 ASP A CA 1
ATOM 843 C C . ASP A 1 101 ? 8.700 -12.895 -8.676 1.00 97.81 101 ASP A C 1
ATOM 845 O O . ASP A 1 101 ? 9.387 -13.329 -9.599 1.00 97.81 101 ASP A O 1
ATOM 849 N N . ILE A 1 102 ? 9.202 -12.063 -7.755 1.00 98.00 102 ILE A N 1
ATOM 850 C CA . ILE A 1 102 ? 10.608 -11.629 -7.738 1.00 98.00 102 ILE A CA 1
ATOM 851 C C . ILE A 1 102 ? 11.542 -12.836 -7.624 1.00 98.00 102 ILE A C 1
ATOM 853 O O . ILE A 1 102 ? 12.470 -12.964 -8.423 1.00 98.00 102 ILE A O 1
ATOM 857 N N . ASN A 1 103 ? 11.292 -13.726 -6.660 1.00 96.50 103 ASN A N 1
ATOM 858 C CA . ASN A 1 103 ? 12.131 -14.903 -6.450 1.00 96.50 103 ASN A CA 1
ATOM 859 C C . ASN A 1 103 ? 12.092 -15.837 -7.666 1.00 96.50 103 ASN A C 1
ATOM 861 O O . ASN A 1 103 ? 13.144 -16.237 -8.150 1.00 96.50 103 ASN A O 1
ATOM 865 N N . SER A 1 104 ? 10.910 -16.093 -8.233 1.00 96.81 104 SER A N 1
ATOM 866 C CA . SER A 1 104 ? 10.762 -16.918 -9.439 1.00 96.81 104 SER A CA 1
ATOM 867 C C . SER A 1 104 ? 11.510 -16.339 -10.649 1.00 96.81 104 SER A C 1
ATOM 869 O O . SER A 1 104 ? 12.150 -17.078 -11.398 1.00 96.81 104 SER A O 1
ATOM 871 N N . ILE A 1 105 ? 11.494 -15.014 -10.837 1.00 97.44 105 ILE A N 1
ATOM 872 C CA . ILE A 1 105 ? 12.281 -14.369 -11.898 1.00 97.44 105 ILE A CA 1
ATOM 873 C C . ILE A 1 105 ? 13.781 -14.584 -11.654 1.00 97.44 105 ILE A C 1
ATOM 875 O O . ILE A 1 105 ? 14.497 -14.965 -12.581 1.00 97.44 105 ILE A O 1
ATOM 879 N N . LEU A 1 106 ? 14.249 -14.380 -10.420 1.00 96.94 106 LEU A N 1
ATOM 880 C CA . LEU A 1 106 ? 15.661 -14.494 -10.032 1.00 96.94 106 LEU A CA 1
ATOM 881 C C . LEU A 1 106 ? 16.184 -15.940 -9.999 1.00 96.94 106 LEU A C 1
ATOM 883 O O . LEU A 1 106 ? 17.385 -16.161 -10.104 1.00 96.94 106 LEU A O 1
ATOM 887 N N . GLU A 1 107 ? 15.306 -16.940 -9.930 1.00 95.62 107 GLU A N 1
ATOM 888 C CA . GLU A 1 107 ? 15.677 -18.343 -10.166 1.00 95.62 107 GLU A CA 1
ATOM 889 C C . GLU A 1 107 ? 16.045 -18.601 -11.636 1.00 95.62 107 GLU A C 1
ATOM 891 O O . GLU A 1 107 ? 16.878 -19.457 -11.935 1.00 95.62 107 GLU A O 1
ATOM 896 N N . SER A 1 108 ? 15.440 -17.851 -12.563 1.00 93.62 108 SER A N 1
ATOM 897 C CA . SER A 1 108 ? 15.625 -18.019 -14.011 1.00 93.62 108 SER A CA 1
ATOM 898 C C . SER A 1 108 ? 16.628 -17.042 -14.638 1.00 93.62 108 SER A C 1
ATOM 900 O O . SER A 1 108 ? 17.064 -17.248 -15.773 1.00 93.62 108 SER A O 1
ATOM 902 N N . ARG A 1 109 ? 16.994 -15.967 -13.929 1.00 93.25 109 ARG A N 1
ATOM 903 C CA . ARG A 1 109 ? 17.834 -14.868 -14.430 1.00 93.25 109 ARG A CA 1
ATOM 904 C C . ARG A 1 109 ? 18.840 -14.425 -13.362 1.00 93.25 109 ARG A C 1
ATOM 906 O O . ARG A 1 109 ? 18.504 -14.420 -12.186 1.00 93.25 109 ARG A O 1
ATOM 913 N N . PRO A 1 110 ? 20.051 -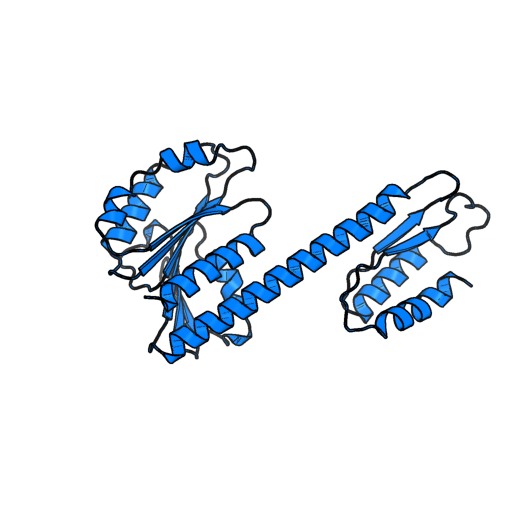13.982 -13.745 1.00 91.56 110 PRO A N 1
ATOM 914 C CA . PRO A 1 110 ? 21.094 -13.610 -12.783 1.00 91.56 110 PRO A CA 1
ATOM 915 C C . PRO A 1 110 ? 20.768 -12.353 -11.960 1.00 91.56 110 PRO A C 1
ATOM 917 O O . PRO A 1 110 ? 21.350 -12.148 -10.897 1.00 91.56 110 PRO A O 1
ATOM 920 N N . SER A 1 111 ? 19.887 -11.489 -12.462 1.00 96.38 111 SER A N 1
ATOM 921 C CA . SER A 1 111 ? 19.470 -10.257 -11.798 1.00 96.38 111 SER A CA 1
ATOM 922 C C . SER A 1 111 ? 18.103 -9.806 -12.299 1.00 96.38 111 SER A C 1
ATOM 924 O O . SER A 1 111 ? 17.713 -10.136 -13.420 1.00 96.38 111 SER A O 1
ATOM 926 N N . LEU A 1 112 ? 17.422 -9.003 -11.485 1.00 97.69 112 LEU A N 1
ATOM 927 C CA . LEU A 1 112 ? 16.180 -8.316 -11.832 1.00 97.69 112 LEU A CA 1
ATOM 928 C C . LEU A 1 112 ? 16.342 -6.834 -11.503 1.00 97.69 112 LEU A C 1
ATOM 930 O O . LEU A 1 112 ? 16.493 -6.486 -10.332 1.00 97.69 112 LEU A O 1
ATOM 934 N N . THR A 1 113 ? 16.286 -5.967 -12.512 1.00 97.12 113 THR A N 1
ATOM 935 C CA . THR A 1 113 ? 16.457 -4.521 -12.325 1.00 97.12 113 THR A CA 1
ATOM 936 C C . THR A 1 113 ? 15.138 -3.783 -12.510 1.00 97.12 113 THR A C 1
ATOM 938 O O . THR A 1 113 ? 14.603 -3.709 -13.619 1.00 97.12 113 THR A O 1
ATOM 941 N N . LEU A 1 114 ? 14.636 -3.167 -11.439 1.00 97.38 114 LEU A N 1
ATOM 942 C CA . LEU A 1 114 ? 13.440 -2.324 -11.462 1.00 97.38 114 LEU A CA 1
ATOM 943 C C . LEU A 1 114 ? 13.812 -0.857 -11.253 1.00 97.38 114 LEU A C 1
ATOM 945 O O . LEU A 1 114 ? 14.502 -0.508 -10.294 1.00 97.38 114 LEU A O 1
ATOM 949 N N . THR A 1 115 ? 13.322 0.008 -12.133 1.00 95.88 115 THR A N 1
ATOM 950 C CA . THR A 1 115 ? 13.623 1.441 -12.124 1.00 95.88 115 THR A CA 1
ATOM 951 C C . THR A 1 115 ? 12.402 2.257 -11.730 1.00 95.88 115 THR A C 1
ATOM 953 O O . THR A 1 115 ? 11.373 2.187 -12.388 1.00 95.88 115 THR A O 1
ATOM 956 N N . PHE A 1 116 ? 12.535 3.098 -10.712 1.00 95.44 116 PHE A N 1
ATOM 957 C CA . PHE A 1 116 ? 11.502 3.990 -10.197 1.00 95.44 116 PHE A CA 1
ATOM 958 C C . PHE A 1 116 ? 11.809 5.438 -10.566 1.00 95.44 116 PHE A C 1
ATOM 960 O O . PHE A 1 116 ? 12.934 5.912 -10.395 1.00 95.44 116 PHE A O 1
ATOM 967 N N . ILE A 1 117 ? 10.812 6.156 -11.080 1.00 93.12 117 ILE A N 1
ATOM 968 C CA . ILE A 1 117 ? 10.978 7.534 -11.550 1.00 93.12 117 ILE A CA 1
ATOM 969 C C . ILE A 1 117 ? 9.875 8.416 -10.966 1.00 93.12 117 ILE A C 1
ATOM 971 O O . ILE A 1 117 ? 8.688 8.151 -11.149 1.00 93.12 117 ILE A O 1
ATOM 975 N N . SER A 1 118 ? 10.273 9.478 -10.266 1.00 90.44 118 SER A N 1
ATOM 976 C CA . SER A 1 118 ? 9.370 10.462 -9.652 1.00 90.44 118 SER A CA 1
ATOM 977 C C . SER A 1 118 ? 10.068 11.813 -9.441 1.00 90.44 118 SER A C 1
ATOM 979 O O . SER A 1 118 ? 11.288 11.937 -9.569 1.00 90.44 118 SER A O 1
ATOM 981 N N . ASN A 1 119 ? 9.295 12.851 -9.091 1.00 84.31 119 ASN A N 1
ATOM 982 C CA . ASN A 1 119 ? 9.843 14.160 -8.697 1.00 84.31 119 ASN A CA 1
ATOM 983 C C . ASN A 1 119 ? 10.728 14.044 -7.443 1.00 84.31 119 ASN A C 1
ATOM 985 O O . ASN A 1 119 ? 11.860 14.539 -7.416 1.00 84.31 119 ASN A O 1
ATOM 989 N N . ASP A 1 120 ? 10.209 13.365 -6.418 1.00 85.31 120 ASP A N 1
ATOM 990 C CA . ASP A 1 120 ? 10.955 12.956 -5.233 1.00 85.31 120 ASP A CA 1
ATOM 991 C C . ASP A 1 120 ? 11.361 11.486 -5.382 1.00 85.31 120 ASP A C 1
ATOM 993 O O . ASP A 1 120 ? 10.596 10.568 -5.090 1.00 85.31 120 ASP A O 1
ATOM 997 N N . TYR A 1 121 ? 12.554 11.275 -5.932 1.00 81.12 121 TYR A N 1
ATOM 998 C CA . TYR A 1 121 ? 13.128 9.951 -6.166 1.00 81.12 121 TYR A CA 1
ATOM 999 C C . TYR A 1 121 ? 13.494 9.222 -4.861 1.00 81.12 121 TYR A C 1
ATOM 1001 O O . TYR A 1 121 ? 13.411 7.997 -4.799 1.00 81.12 121 TYR A O 1
ATOM 1009 N N . SER A 1 122 ? 13.855 9.950 -3.801 1.00 79.31 122 SER A N 1
ATOM 1010 C CA . SER A 1 122 ? 14.141 9.363 -2.484 1.00 79.31 122 SER A CA 1
ATOM 1011 C C . SER A 1 122 ? 12.885 8.807 -1.812 1.00 79.31 122 SER A C 1
ATOM 1013 O O . SER A 1 122 ? 12.954 7.771 -1.151 1.00 79.31 122 SER A O 1
ATOM 1015 N N . ASN A 1 123 ? 11.737 9.458 -2.029 1.00 83.19 123 ASN A N 1
ATOM 1016 C CA . ASN A 1 123 ? 10.445 9.072 -1.459 1.00 83.19 123 ASN A CA 1
ATOM 1017 C C . ASN A 1 123 ? 9.458 8.563 -2.521 1.00 83.19 123 ASN A C 1
ATOM 1019 O O . ASN A 1 123 ? 8.258 8.827 -2.443 1.00 83.19 123 ASN A O 1
ATOM 1023 N N . ASN A 1 124 ? 9.943 7.840 -3.535 1.00 88.69 124 ASN A N 1
ATOM 1024 C CA . ASN A 1 124 ? 9.049 7.188 -4.488 1.00 88.69 124 ASN A CA 1
ATOM 1025 C C . ASN A 1 124 ? 8.185 6.136 -3.752 1.00 88.69 124 ASN A C 1
ATOM 1027 O O . ASN A 1 124 ? 8.749 5.220 -3.148 1.00 88.69 124 ASN A O 1
ATOM 1031 N N . PRO A 1 125 ? 6.844 6.220 -3.791 1.00 91.06 125 PRO A N 1
ATOM 1032 C CA . PRO A 1 125 ? 5.995 5.362 -2.969 1.00 91.06 125 PRO A CA 1
ATOM 1033 C C . PRO A 1 125 ? 6.074 3.883 -3.373 1.00 91.06 125 PRO A C 1
ATOM 1035 O O . PRO A 1 125 ? 6.134 3.032 -2.494 1.00 91.06 125 PRO A O 1
ATOM 1038 N N . SER A 1 126 ? 6.181 3.551 -4.663 1.00 92.62 126 SER A N 1
ATOM 1039 C CA . SER A 1 126 ? 6.323 2.152 -5.103 1.00 92.62 126 SER A CA 1
ATOM 1040 C C . SER A 1 126 ? 7.657 1.540 -4.680 1.00 92.62 126 SER A C 1
ATOM 1042 O O . SER A 1 126 ? 7.720 0.367 -4.318 1.00 92.62 126 SER A O 1
ATOM 1044 N N . LEU A 1 127 ? 8.726 2.342 -4.686 1.00 94.44 127 LEU A N 1
ATOM 1045 C CA . LEU A 1 127 ? 10.030 1.927 -4.169 1.00 94.44 127 LEU A CA 1
ATOM 1046 C C . LEU A 1 127 ? 9.968 1.647 -2.662 1.00 94.44 127 LEU A C 1
ATOM 1048 O O . LEU A 1 127 ? 10.569 0.681 -2.195 1.00 94.44 127 LEU A O 1
ATOM 1052 N N . ILE A 1 128 ? 9.263 2.494 -1.903 1.00 93.69 128 ILE A N 1
ATOM 1053 C CA . ILE A 1 128 ? 9.076 2.310 -0.458 1.00 93.69 128 ILE A CA 1
ATOM 1054 C C . ILE A 1 128 ? 8.374 0.977 -0.182 1.00 93.69 128 ILE A C 1
ATOM 1056 O O . ILE A 1 128 ? 8.875 0.219 0.643 1.00 93.69 128 ILE A O 1
ATOM 1060 N N . LEU A 1 129 ? 7.310 0.643 -0.924 1.00 95.06 129 LEU A N 1
ATOM 1061 C CA . LEU A 1 129 ? 6.598 -0.630 -0.754 1.00 95.06 129 LEU A CA 1
ATOM 1062 C C . LEU A 1 129 ? 7.521 -1.844 -0.901 1.00 95.06 129 LEU A C 1
ATOM 1064 O O . LEU A 1 129 ? 7.516 -2.722 -0.045 1.00 95.06 129 LEU A O 1
ATOM 1068 N N . LEU A 1 130 ? 8.369 -1.884 -1.935 1.00 95.94 130 LEU A N 1
ATOM 1069 C CA . LEU A 1 130 ? 9.323 -2.989 -2.096 1.00 95.94 130 LEU A CA 1
ATOM 1070 C C . LEU A 1 130 ? 10.371 -3.024 -0.977 1.00 95.94 130 LEU A C 1
ATOM 1072 O O . LEU A 1 130 ? 10.768 -4.099 -0.537 1.00 95.94 130 LEU A O 1
ATOM 1076 N N . LYS A 1 131 ? 10.811 -1.862 -0.484 1.00 93.88 131 LYS A N 1
ATOM 1077 C CA . LYS A 1 131 ? 11.767 -1.780 0.632 1.00 93.88 131 LYS A CA 1
ATOM 1078 C C . LYS A 1 131 ? 11.184 -2.263 1.963 1.00 93.88 131 LYS A C 1
ATOM 1080 O O . LYS A 1 131 ? 11.957 -2.680 2.819 1.00 93.88 131 LYS A O 1
ATOM 1085 N N . GLU A 1 132 ? 9.864 -2.212 2.137 1.00 94.06 132 GLU A N 1
ATOM 1086 C CA . GLU A 1 132 ? 9.152 -2.715 3.322 1.00 94.06 132 GLU A CA 1
ATOM 1087 C C . GLU A 1 132 ? 9.019 -4.255 3.337 1.00 94.06 132 GLU A C 1
ATOM 1089 O O . GLU A 1 132 ? 8.675 -4.839 4.371 1.00 94.06 132 GLU A O 1
ATOM 1094 N N . ILE A 1 133 ? 9.320 -4.934 2.220 1.00 94.44 133 ILE A N 1
ATOM 1095 C CA . ILE A 1 133 ? 9.321 -6.400 2.133 1.00 94.44 133 ILE A CA 1
ATOM 1096 C C . ILE A 1 133 ? 10.612 -6.954 2.747 1.00 94.44 133 ILE A C 1
ATOM 1098 O O . ILE A 1 133 ? 11.618 -7.159 2.069 1.00 94.44 133 ILE A O 1
ATOM 1102 N N . ASN A 1 134 ? 10.572 -7.203 4.056 1.00 91.75 134 ASN A N 1
ATOM 1103 C CA . ASN A 1 134 ? 11.716 -7.680 4.844 1.00 91.75 134 ASN A CA 1
ATOM 1104 C C . ASN A 1 134 ? 12.372 -8.954 4.279 1.00 91.75 134 ASN A C 1
ATOM 1106 O O . ASN A 1 134 ? 13.593 -9.096 4.355 1.00 91.75 134 ASN A O 1
ATOM 1110 N N . ASP A 1 135 ? 11.583 -9.851 3.687 1.00 94.69 135 ASP A N 1
ATOM 1111 C CA . ASP A 1 135 ? 12.029 -11.142 3.149 1.00 94.69 135 ASP A CA 1
ATOM 1112 C C . ASP A 1 135 ? 12.929 -11.023 1.910 1.00 94.69 135 ASP A C 1
ATOM 1114 O O . ASP A 1 135 ? 13.640 -11.965 1.570 1.00 94.69 135 ASP A O 1
ATOM 1118 N N . LEU A 1 136 ? 12.981 -9.849 1.264 1.00 93.81 136 LEU A N 1
ATOM 1119 C CA . LEU A 1 136 ? 13.965 -9.563 0.210 1.00 93.81 136 LEU A CA 1
ATOM 1120 C C . LEU A 1 136 ? 15.393 -9.414 0.768 1.00 93.81 136 LEU A C 1
ATOM 1122 O O . LEU A 1 136 ? 16.372 -9.455 0.020 1.00 93.81 136 LEU A O 1
ATOM 1126 N N . GLY A 1 137 ? 15.532 -9.241 2.085 1.00 92.25 137 GLY A N 1
ATOM 1127 C CA . GLY A 1 137 ? 16.799 -9.001 2.765 1.00 92.25 137 GLY A CA 1
ATOM 1128 C C . GLY A 1 137 ? 17.201 -7.525 2.800 1.00 92.25 137 GLY A C 1
ATOM 1129 O O . GLY A 1 137 ? 16.510 -6.635 2.307 1.00 92.25 137 GLY A O 1
ATOM 1130 N N . LYS A 1 138 ? 18.350 -7.237 3.423 1.00 93.62 138 LYS A N 1
ATOM 1131 C CA . LYS A 1 138 ? 18.853 -5.862 3.572 1.00 93.62 138 LYS A CA 1
ATOM 1132 C C . LYS A 1 138 ? 19.680 -5.452 2.348 1.00 93.62 138 LYS A C 1
ATOM 1134 O O . LYS A 1 138 ? 20.702 -6.092 2.090 1.00 93.62 138 LYS A O 1
ATOM 1139 N N . PRO A 1 139 ? 19.311 -4.381 1.623 1.00 95.69 139 PRO A N 1
ATOM 1140 C CA . PRO A 1 139 ? 20.068 -3.949 0.460 1.00 95.69 139 PRO A CA 1
ATOM 1141 C C . PRO A 1 139 ? 21.313 -3.144 0.840 1.00 95.69 139 PRO A C 1
ATOM 1143 O O . PRO A 1 139 ? 21.334 -2.404 1.825 1.00 95.69 139 PRO A O 1
ATOM 1146 N N . SER A 1 140 ? 22.328 -3.194 -0.019 1.00 95.75 140 SER A N 1
ATOM 1147 C CA . SER A 1 140 ? 23.402 -2.198 -0.023 1.00 95.75 140 SER A CA 1
ATOM 1148 C C . SER A 1 140 ? 22.976 -0.966 -0.831 1.00 95.75 140 SER A C 1
ATOM 1150 O O . SER A 1 140 ? 22.596 -1.080 -2.002 1.00 95.75 140 SER A O 1
ATOM 1152 N N . LYS A 1 141 ? 23.041 0.223 -0.215 1.00 94.00 141 LYS A N 1
ATOM 1153 C CA . LYS A 1 141 ? 22.709 1.501 -0.866 1.00 94.00 141 LYS A CA 1
ATOM 1154 C C . LYS A 1 141 ? 23.952 2.110 -1.517 1.00 94.00 141 LYS A C 1
ATOM 1156 O O . LYS A 1 141 ? 24.987 2.264 -0.872 1.00 94.00 141 LYS A O 1
ATOM 1161 N N . LYS A 1 142 ? 23.834 2.521 -2.780 1.00 90.88 142 LYS A N 1
ATOM 1162 C CA . LYS A 1 142 ? 24.797 3.390 -3.471 1.00 90.88 142 LYS A CA 1
ATOM 1163 C C . LYS A 1 142 ? 24.083 4.653 -3.926 1.00 90.88 142 LYS A C 1
ATOM 1165 O O . LYS A 1 142 ? 23.096 4.582 -4.653 1.00 90.88 142 LYS A O 1
ATOM 1170 N N . GLU A 1 143 ? 24.606 5.804 -3.531 1.00 84.44 143 GLU A N 1
ATOM 1171 C CA . GLU A 1 143 ? 24.050 7.102 -3.902 1.00 84.44 143 GLU A CA 1
ATOM 1172 C C . GLU A 1 143 ? 24.975 7.810 -4.892 1.00 84.44 143 GLU A C 1
ATOM 1174 O O . GLU A 1 143 ? 26.192 7.880 -4.709 1.00 84.44 143 GLU A O 1
ATOM 1179 N N . LYS A 1 144 ? 24.394 8.311 -5.979 1.00 75.81 144 LYS A N 1
ATOM 1180 C CA . LYS A 1 144 ? 25.063 9.160 -6.967 1.00 75.81 144 LYS A CA 1
ATOM 1181 C C . LYS A 1 144 ? 24.204 10.404 -7.151 1.00 75.81 144 LYS A C 1
ATOM 1183 O O . LYS A 1 144 ? 22.997 10.357 -6.938 1.00 75.81 144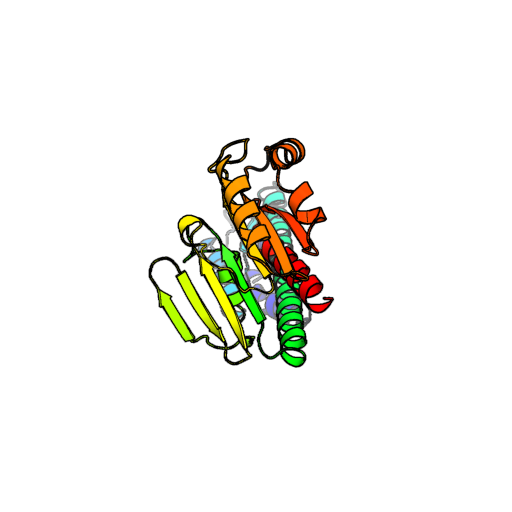 LYS A O 1
ATOM 1188 N N . LYS A 1 145 ? 24.798 11.529 -7.565 1.00 70.81 145 LYS A N 1
ATOM 1189 C CA . LYS A 1 145 ? 24.032 12.761 -7.828 1.00 70.81 145 LYS A CA 1
ATOM 1190 C C . LYS A 1 145 ? 22.819 12.419 -8.707 1.00 70.81 145 LYS A C 1
ATOM 1192 O O . LYS A 1 145 ? 23.016 11.974 -9.835 1.00 70.81 145 LYS A O 1
ATOM 1197 N N . SER A 1 146 ? 21.605 12.612 -8.177 1.00 76.81 146 SER A N 1
ATOM 1198 C CA . SER A 1 146 ? 20.293 12.351 -8.807 1.00 76.81 146 SER A CA 1
ATOM 1199 C C . SER A 1 146 ? 19.860 10.889 -9.038 1.00 76.81 146 SER A C 1
ATOM 1201 O O . SER A 1 146 ? 18.890 10.665 -9.764 1.00 76.81 146 SER A O 1
ATOM 1203 N N . LYS A 1 147 ? 20.532 9.911 -8.414 1.00 85.94 147 LYS A N 1
ATOM 1204 C CA . LYS A 1 147 ? 20.160 8.489 -8.473 1.00 85.94 147 LYS A CA 1
ATOM 1205 C C . LYS A 1 147 ? 20.463 7.757 -7.163 1.00 85.94 147 LYS A C 1
ATOM 1207 O O . LYS A 1 147 ? 21.557 7.891 -6.614 1.00 85.94 147 LYS A O 1
ATOM 1212 N N . GLU A 1 148 ? 19.546 6.903 -6.731 1.00 91.50 148 GLU A N 1
ATOM 1213 C CA . GLU A 1 148 ? 19.801 5.891 -5.700 1.00 91.50 148 GLU A CA 1
ATOM 1214 C C . GLU A 1 148 ? 19.761 4.488 -6.303 1.00 91.50 148 GLU A C 1
ATOM 1216 O O . GLU A 1 148 ? 18.968 4.214 -7.200 1.00 91.50 148 GLU A O 1
ATOM 1221 N N . ILE A 1 149 ? 20.640 3.606 -5.828 1.00 93.19 149 ILE A N 1
ATOM 1222 C CA . ILE A 1 149 ? 20.664 2.188 -6.200 1.00 93.19 149 ILE A CA 1
ATOM 1223 C C . ILE A 1 149 ? 20.654 1.363 -4.922 1.00 93.19 149 ILE A C 1
ATOM 1225 O O . ILE A 1 149 ? 21.494 1.572 -4.043 1.00 93.19 149 ILE A O 1
ATOM 1229 N N . TYR A 1 150 ? 19.755 0.393 -4.864 1.00 95.38 150 TYR A N 1
ATOM 1230 C CA . TYR A 1 150 ? 19.616 -0.572 -3.786 1.00 95.38 150 TYR A CA 1
ATOM 1231 C C . TYR A 1 150 ? 19.875 -1.965 -4.358 1.00 95.38 150 TYR A C 1
ATOM 1233 O O . TYR A 1 150 ? 19.105 -2.444 -5.184 1.00 95.38 150 TYR A O 1
ATOM 1241 N N . ASN A 1 151 ? 20.977 -2.597 -3.949 1.00 96.88 151 ASN A N 1
ATOM 1242 C CA . ASN A 1 151 ? 21.337 -3.941 -4.411 1.00 96.88 151 ASN A CA 1
ATOM 1243 C C . ASN A 1 151 ? 21.021 -4.941 -3.304 1.00 96.88 151 ASN A C 1
ATOM 1245 O O . ASN A 1 151 ? 21.634 -4.866 -2.231 1.00 96.88 151 ASN A O 1
ATOM 1249 N N . TYR A 1 152 ? 20.089 -5.848 -3.564 1.00 97.25 152 TYR A N 1
ATOM 1250 C CA . TYR A 1 152 ? 19.678 -6.887 -2.632 1.00 97.25 152 TYR A CA 1
ATOM 1251 C C . TYR A 1 152 ? 20.517 -8.160 -2.808 1.00 97.25 152 TYR A C 1
ATOM 1253 O O . TYR A 1 152 ? 20.990 -8.441 -3.912 1.00 97.25 152 TYR A O 1
ATOM 1261 N N . PRO A 1 153 ? 20.701 -8.957 -1.738 1.00 94.19 153 PRO A N 1
ATOM 1262 C CA . PRO A 1 153 ? 21.500 -10.182 -1.796 1.00 94.19 153 PRO A CA 1
ATOM 1263 C C . PRO A 1 153 ? 20.974 -11.238 -2.775 1.00 94.19 153 PRO A C 1
ATOM 1265 O O . PRO A 1 153 ? 21.761 -12.031 -3.281 1.00 94.19 153 PRO A O 1
ATOM 1268 N N . ASN A 1 154 ? 19.667 -11.248 -3.048 1.00 93.50 154 ASN A N 1
ATOM 1269 C CA . ASN A 1 154 ? 19.023 -12.199 -3.957 1.00 93.50 154 ASN A CA 1
ATOM 1270 C C . ASN A 1 154 ? 19.194 -11.853 -5.450 1.00 93.50 154 ASN A C 1
ATOM 1272 O O . ASN A 1 154 ? 18.731 -12.611 -6.291 1.00 93.50 154 ASN A O 1
ATOM 1276 N N . GLY A 1 155 ? 19.840 -10.731 -5.793 1.00 95.94 155 GLY A N 1
ATOM 1277 C CA . GLY A 1 155 ? 20.013 -10.282 -7.182 1.00 95.94 155 GLY A CA 1
ATOM 1278 C C . GLY A 1 155 ? 18.977 -9.257 -7.658 1.00 95.94 155 GLY A C 1
ATOM 1279 O O . GLY A 1 155 ? 19.060 -8.797 -8.799 1.00 95.94 155 GLY A O 1
ATOM 1280 N N . LEU A 1 156 ? 18.035 -8.847 -6.798 1.00 98.06 156 LEU A N 1
ATOM 1281 C CA . LEU A 1 156 ? 17.151 -7.712 -7.070 1.00 98.06 156 LEU A CA 1
ATOM 1282 C C . LEU A 1 156 ? 17.932 -6.391 -6.992 1.00 98.06 156 LEU A C 1
ATOM 1284 O O . LEU A 1 156 ? 18.636 -6.107 -6.018 1.00 98.06 156 LEU A O 1
ATOM 1288 N N . ILE A 1 157 ? 17.765 -5.550 -8.006 1.00 97.25 157 ILE A N 1
ATOM 1289 C CA . ILE A 1 157 ? 18.351 -4.216 -8.089 1.00 97.25 157 ILE A CA 1
ATOM 1290 C C . ILE A 1 157 ? 17.207 -3.218 -8.233 1.00 97.25 157 ILE A C 1
ATOM 1292 O O . ILE A 1 157 ? 16.473 -3.239 -9.219 1.00 97.25 157 ILE A O 1
ATOM 1296 N N . LEU A 1 158 ? 17.055 -2.330 -7.251 1.00 96.38 158 LEU A N 1
ATOM 1297 C CA . LEU A 1 158 ? 16.102 -1.225 -7.335 1.00 96.38 158 LEU A CA 1
ATOM 1298 C C . LEU A 1 158 ? 16.860 0.067 -7.606 1.00 96.38 158 LEU A C 1
ATOM 1300 O O . LEU A 1 158 ? 17.746 0.460 -6.842 1.00 96.38 158 LEU A O 1
ATOM 1304 N N . GLU A 1 159 ? 16.501 0.746 -8.683 1.00 94.31 159 GLU A N 1
ATOM 1305 C CA . GLU A 1 159 ? 17.073 2.030 -9.058 1.00 94.31 159 GLU A CA 1
ATOM 1306 C C . GLU A 1 159 ? 16.027 3.129 -8.923 1.00 94.31 159 GLU A C 1
ATOM 1308 O O . GLU A 1 159 ? 14.885 2.938 -9.316 1.00 94.31 159 GLU A O 1
ATOM 1313 N N . SER A 1 160 ? 16.402 4.294 -8.403 1.00 93.56 160 SER A N 1
ATOM 1314 C CA . SER A 1 160 ? 15.498 5.440 -8.295 1.00 93.56 160 SER A CA 1
ATOM 1315 C C . SER A 1 160 ? 16.101 6.684 -8.921 1.00 93.56 160 SER A C 1
ATOM 1317 O O . SER A 1 160 ? 17.245 7.033 -8.616 1.00 93.56 160 SER A O 1
ATOM 1319 N N . TYR A 1 161 ? 15.334 7.364 -9.772 1.00 90.50 161 TYR A N 1
ATOM 1320 C CA . TYR A 1 161 ? 15.776 8.517 -10.551 1.00 90.50 161 TYR A CA 1
ATOM 1321 C C . TYR A 1 161 ? 14.811 9.695 -10.451 1.00 90.50 161 TYR A C 1
ATOM 1323 O O . TYR A 1 161 ? 13.590 9.537 -10.424 1.00 90.50 161 TYR A O 1
ATOM 1331 N N . LYS A 1 162 ? 15.376 10.904 -10.526 1.00 88.25 162 LYS A N 1
ATOM 1332 C CA . LYS A 1 162 ? 14.619 12.086 -10.958 1.00 88.25 162 LYS A CA 1
ATOM 1333 C C . LYS A 1 162 ? 14.428 12.071 -12.473 1.00 88.25 162 LYS A C 1
ATOM 1335 O O . LYS A 1 162 ? 15.287 11.566 -13.197 1.00 88.25 162 LYS A O 1
ATOM 1340 N N . PHE A 1 163 ? 13.376 12.729 -12.955 1.00 85.81 163 PHE A N 1
ATOM 1341 C CA . PHE A 1 163 ? 13.088 12.865 -14.389 1.00 85.81 163 PHE A CA 1
ATOM 1342 C C . PHE A 1 163 ? 14.282 13.381 -15.218 1.00 85.81 163 PHE A C 1
ATOM 1344 O O . PHE A 1 163 ? 14.583 12.841 -16.283 1.00 85.81 163 PHE A O 1
ATOM 1351 N N . ASP A 1 164 ? 15.036 14.350 -14.699 1.00 77.62 164 ASP A N 1
ATOM 1352 C CA . ASP A 1 164 ? 16.154 14.973 -15.427 1.00 77.62 164 ASP A CA 1
ATOM 1353 C C . ASP A 1 164 ? 17.421 14.096 -15.486 1.00 77.62 164 ASP A C 1
ATOM 1355 O O . ASP A 1 164 ? 18.352 14.368 -16.250 1.00 77.62 164 ASP A O 1
ATOM 1359 N N . ALA A 1 165 ? 17.472 13.027 -14.687 1.00 73.94 165 ALA A N 1
ATOM 1360 C CA . ALA A 1 165 ? 18.634 12.151 -14.542 1.00 73.94 165 ALA A CA 1
ATOM 1361 C C . ALA A 1 165 ? 18.599 10.919 -15.460 1.00 73.94 165 ALA A C 1
ATOM 1363 O O . ALA A 1 165 ? 19.547 10.130 -15.473 1.00 73.94 165 ALA A O 1
ATOM 1364 N N . ILE A 1 166 ? 17.530 10.754 -16.243 1.00 70.44 166 ILE A N 1
ATOM 1365 C CA . ILE A 1 166 ? 17.324 9.602 -17.122 1.00 70.44 166 ILE A CA 1
ATOM 1366 C C . ILE A 1 166 ? 18.299 9.696 -18.299 1.00 70.44 166 ILE A C 1
ATOM 1368 O O . ILE A 1 166 ? 18.055 10.436 -19.256 1.00 70.44 166 ILE A O 1
ATOM 1372 N N . LYS A 1 167 ? 19.434 8.994 -18.232 1.00 63.12 167 LYS A N 1
ATOM 1373 C CA . LYS A 1 167 ? 20.429 8.967 -19.321 1.00 63.12 167 LYS A CA 1
ATOM 1374 C C . LYS A 1 167 ? 20.420 7.650 -20.086 1.00 63.12 167 LYS A C 1
ATOM 1376 O O . LYS A 1 167 ? 20.414 7.690 -21.308 1.00 63.12 167 LYS A O 1
ATOM 1381 N N . ILE A 1 168 ? 20.396 6.526 -19.376 1.00 61.72 168 ILE A N 1
ATOM 1382 C CA . ILE A 1 168 ? 20.284 5.165 -19.911 1.00 61.72 168 ILE A CA 1
ATOM 1383 C C . ILE A 1 168 ? 19.512 4.374 -18.857 1.00 61.72 168 ILE A C 1
ATOM 1385 O O . ILE A 1 168 ? 19.827 4.501 -17.673 1.00 61.72 168 ILE A O 1
ATOM 1389 N N . ILE A 1 169 ? 18.499 3.621 -19.276 1.00 66.88 169 ILE A N 1
ATOM 1390 C CA . ILE A 1 169 ? 17.754 2.723 -18.396 1.00 66.88 169 ILE A CA 1
ATOM 1391 C C . ILE A 1 169 ? 17.996 1.314 -18.915 1.00 66.88 169 ILE A C 1
ATOM 1393 O O . ILE A 1 169 ? 17.451 0.939 -19.947 1.00 66.88 169 ILE A O 1
ATOM 1397 N N . ASP A 1 170 ? 18.830 0.568 -18.201 1.00 82.56 170 ASP A N 1
ATOM 1398 C CA . ASP A 1 170 ? 18.928 -0.880 -18.341 1.00 82.56 170 ASP A CA 1
ATOM 1399 C C . ASP A 1 170 ? 18.084 -1.486 -17.220 1.00 82.56 170 ASP A C 1
ATOM 1401 O O . ASP A 1 170 ? 18.491 -1.513 -16.059 1.00 82.56 170 ASP A O 1
ATOM 1405 N N . SER A 1 171 ? 16.831 -1.803 -17.539 1.00 93.50 171 SER A N 1
ATOM 1406 C CA . SER A 1 171 ? 15.835 -2.210 -16.554 1.00 93.50 171 SER A CA 1
ATOM 1407 C C . SER A 1 171 ? 14.852 -3.188 -17.168 1.00 93.50 171 SER A C 1
ATOM 1409 O O . SER A 1 171 ? 14.452 -3.044 -18.322 1.00 93.50 171 SER A O 1
ATOM 1411 N N . ASP A 1 172 ? 14.430 -4.159 -16.368 1.00 95.75 172 ASP A N 1
ATOM 1412 C CA . ASP A 1 172 ? 13.386 -5.120 -16.714 1.00 95.75 172 ASP A CA 1
ATOM 1413 C C . ASP A 1 172 ? 11.985 -4.506 -16.617 1.00 95.75 172 ASP A C 1
ATOM 1415 O O . ASP A 1 172 ? 11.112 -4.795 -17.438 1.00 95.75 172 ASP A O 1
ATOM 1419 N N . GLY A 1 173 ? 11.797 -3.606 -15.648 1.00 96.12 173 GLY A N 1
ATOM 1420 C CA . GLY A 1 173 ? 10.560 -2.865 -15.435 1.00 96.12 173 GLY A CA 1
ATOM 1421 C C . GLY A 1 173 ? 10.816 -1.424 -15.010 1.00 96.12 173 GLY A C 1
ATOM 1422 O O . GLY A 1 173 ? 11.585 -1.177 -14.083 1.00 96.12 173 GLY A O 1
ATOM 1423 N N . VAL A 1 174 ? 10.144 -0.472 -15.654 1.00 95.88 174 VAL A N 1
ATOM 1424 C CA . VAL A 1 174 ? 10.194 0.952 -15.301 1.00 95.88 174 VAL A CA 1
ATOM 1425 C C . VAL A 1 174 ? 8.860 1.383 -14.712 1.00 95.88 174 VAL A C 1
ATOM 1427 O O . VAL A 1 174 ? 7.829 1.278 -15.363 1.00 95.88 174 VAL A O 1
ATOM 1430 N N . PHE A 1 175 ? 8.881 1.914 -13.497 1.00 95.75 175 PHE A N 1
ATOM 1431 C CA . PHE A 1 175 ? 7.719 2.391 -12.766 1.00 95.75 175 PHE A CA 1
ATOM 1432 C C . PHE A 1 175 ? 7.794 3.912 -12.598 1.00 95.75 175 PHE A C 1
ATOM 1434 O O . PHE A 1 175 ? 8.6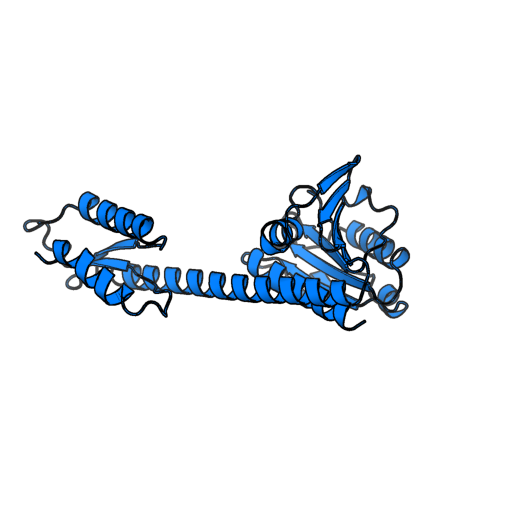38 4.443 -11.872 1.00 95.75 175 PHE A O 1
ATOM 1441 N N . ILE A 1 176 ? 6.914 4.632 -13.283 1.00 94.44 176 ILE A N 1
ATOM 1442 C CA . ILE A 1 176 ? 6.902 6.093 -13.347 1.00 94.44 176 ILE A CA 1
ATOM 1443 C C . ILE A 1 176 ? 5.695 6.605 -12.575 1.00 94.44 176 ILE A C 1
ATOM 1445 O O . ILE A 1 176 ? 4.584 6.133 -12.796 1.00 94.44 176 ILE A O 1
ATOM 1449 N N . ILE A 1 177 ? 5.900 7.592 -11.706 1.00 93.31 177 ILE A N 1
ATOM 1450 C CA . ILE A 1 177 ? 4.808 8.295 -11.033 1.00 93.31 177 ILE A CA 1
ATOM 1451 C C . ILE A 1 177 ? 4.846 9.766 -11.410 1.00 93.31 177 ILE A C 1
ATOM 1453 O O . ILE A 1 177 ? 5.777 10.502 -11.071 1.00 93.31 177 ILE A O 1
ATOM 1457 N N . PHE A 1 178 ? 3.790 10.190 -12.091 1.00 92.56 178 PHE A N 1
ATOM 1458 C CA . PHE A 1 178 ? 3.512 11.576 -12.402 1.00 92.56 178 PHE A CA 1
ATOM 1459 C C . PHE A 1 178 ? 2.520 12.168 -11.407 1.00 92.56 178 PHE A C 1
ATOM 1461 O O . PHE A 1 178 ? 1.589 11.503 -10.968 1.00 92.56 178 PHE A O 1
ATOM 1468 N N . ASP A 1 179 ? 2.706 13.440 -11.075 1.00 90.06 179 ASP A N 1
ATOM 1469 C CA . ASP A 1 179 ? 1.821 14.191 -10.187 1.00 90.06 179 ASP A CA 1
ATOM 1470 C C . ASP A 1 179 ? 1.270 15.396 -10.941 1.00 90.06 179 ASP A C 1
ATOM 1472 O O . ASP A 1 179 ? 2.040 16.278 -11.345 1.00 90.06 179 ASP A O 1
ATOM 1476 N N . THR A 1 180 ? -0.051 15.466 -11.129 1.00 86.38 180 THR A N 1
ATOM 1477 C CA . THR A 1 180 ? -0.650 16.620 -11.813 1.00 86.38 180 THR A CA 1
ATOM 1478 C C . THR A 1 180 ? -0.522 17.907 -11.004 1.00 86.38 180 THR A C 1
ATOM 1480 O O . THR A 1 180 ? -0.736 18.988 -11.557 1.00 86.38 180 THR A O 1
ATOM 1483 N N . LYS A 1 181 ? -0.126 17.839 -9.726 1.00 83.94 181 LYS A N 1
ATOM 1484 C CA . LYS A 1 181 ? -0.074 18.965 -8.787 1.00 83.94 181 LYS A CA 1
ATOM 1485 C C . LYS A 1 181 ? -1.416 19.685 -8.736 1.00 83.94 181 LYS A C 1
ATOM 1487 O O . LYS A 1 181 ? -1.474 20.910 -8.815 1.00 83.94 181 LYS A O 1
ATOM 1492 N N . ASN A 1 182 ? -2.499 18.911 -8.645 1.00 77.94 182 ASN A N 1
ATOM 1493 C CA . ASN A 1 182 ? -3.880 19.397 -8.614 1.00 77.94 182 ASN A CA 1
ATOM 1494 C C . ASN A 1 182 ? -4.406 20.022 -9.923 1.00 77.94 182 ASN A C 1
ATOM 1496 O O . ASN A 1 182 ? -5.426 20.715 -9.871 1.00 77.94 182 ASN A O 1
ATOM 1500 N N . ARG A 1 183 ? -3.747 19.773 -11.065 1.00 83.75 183 ARG A N 1
ATOM 1501 C CA . ARG A 1 183 ? -4.204 20.170 -12.412 1.00 83.75 183 ARG A CA 1
ATOM 1502 C C . ARG A 1 183 ? -5.109 19.099 -13.043 1.00 83.75 183 ARG A C 1
ATOM 1504 O O . ARG A 1 183 ? -4.964 17.913 -12.743 1.00 83.75 183 ARG A O 1
ATOM 1511 N N . ASP A 1 184 ? -5.980 19.533 -13.955 1.00 85.06 184 ASP A N 1
ATOM 1512 C CA . ASP A 1 184 ? -6.926 18.678 -14.700 1.00 85.06 184 ASP A CA 1
ATOM 1513 C C . ASP A 1 184 ? -6.375 18.185 -16.054 1.00 85.06 184 ASP A C 1
ATOM 1515 O O . ASP A 1 184 ? -7.082 17.509 -16.798 1.00 85.06 184 ASP A O 1
ATOM 1519 N N . SER A 1 185 ? -5.126 18.530 -16.376 1.00 87.12 185 SER A N 1
ATOM 1520 C CA . SER A 1 185 ? -4.409 18.151 -17.600 1.00 87.12 185 SER A CA 1
ATOM 1521 C C . SER A 1 185 ? -3.018 17.613 -17.261 1.00 87.12 185 SER A C 1
ATOM 1523 O O . SER A 1 185 ? -2.492 17.877 -16.169 1.00 87.12 185 SER A O 1
ATOM 1525 N N . ILE A 1 186 ? -2.401 16.888 -18.194 1.00 90.69 186 ILE A N 1
ATOM 1526 C CA . ILE A 1 186 ? -1.025 16.412 -18.027 1.00 90.69 186 ILE A CA 1
ATOM 1527 C C . ILE A 1 186 ? -0.027 17.562 -18.178 1.00 90.69 186 ILE A C 1
ATOM 1529 O O . ILE A 1 186 ? -0.315 18.606 -18.769 1.00 90.69 186 ILE A O 1
ATOM 1533 N N . ASP A 1 187 ? 1.180 17.372 -17.653 1.00 90.06 187 ASP A N 1
ATOM 1534 C CA . ASP A 1 187 ? 2.297 18.238 -18.010 1.00 90.06 187 ASP A CA 1
ATOM 1535 C C . ASP A 1 187 ? 2.843 17.817 -19.390 1.00 90.06 187 ASP A C 1
ATOM 1537 O O . ASP A 1 187 ? 3.213 16.649 -19.551 1.00 90.06 187 ASP A O 1
ATOM 1541 N N . PRO A 1 188 ? 2.946 18.717 -20.389 1.00 88.12 188 PRO A N 1
ATOM 1542 C CA . PRO A 1 188 ? 3.407 18.350 -21.733 1.00 88.12 188 PRO A CA 1
ATOM 1543 C C . PRO A 1 188 ? 4.801 17.710 -21.762 1.00 88.12 188 PRO A C 1
ATOM 1545 O O . PRO A 1 188 ? 5.127 16.951 -22.676 1.00 88.12 188 PRO A O 1
ATOM 1548 N N . SER A 1 189 ? 5.636 17.990 -20.754 1.00 90.12 189 SER A N 1
ATOM 1549 C CA . SER A 1 189 ? 6.965 17.387 -20.627 1.00 90.12 189 SER A CA 1
ATOM 1550 C C . SER A 1 189 ? 6.932 15.866 -20.421 1.00 90.12 189 SER A C 1
ATOM 1552 O O . SER A 1 189 ? 7.906 15.190 -20.763 1.00 90.12 189 SER A O 1
ATOM 1554 N N . TRP A 1 190 ? 5.826 15.304 -19.919 1.00 92.62 190 TRP A N 1
ATOM 1555 C CA . TRP A 1 190 ? 5.709 13.874 -19.619 1.00 92.62 190 TRP A CA 1
ATOM 1556 C C . TRP A 1 190 ? 5.785 13.001 -20.870 1.00 92.62 190 TRP A C 1
ATOM 1558 O O . TRP A 1 190 ? 6.461 11.975 -20.839 1.00 92.62 190 TRP A O 1
ATOM 1568 N N . ASN A 1 191 ? 5.204 13.440 -21.992 1.00 91.38 191 ASN A N 1
ATOM 1569 C CA . ASN A 1 191 ? 5.336 12.744 -23.277 1.00 91.38 191 ASN A CA 1
ATOM 1570 C C . ASN A 1 191 ? 6.811 12.591 -23.676 1.00 91.38 191 ASN A C 1
ATOM 1572 O O . ASN A 1 191 ? 7.269 11.493 -23.990 1.00 91.38 191 ASN A O 1
ATOM 1576 N N . ASN A 1 192 ? 7.591 13.670 -23.574 1.00 89.50 192 ASN A N 1
ATOM 1577 C CA . ASN A 1 192 ? 9.016 13.645 -23.909 1.00 89.50 192 ASN A CA 1
ATOM 1578 C C . ASN A 1 192 ? 9.812 12.709 -22.989 1.00 89.50 192 ASN A C 1
ATOM 1580 O O . ASN A 1 192 ? 10.725 12.020 -23.447 1.00 89.50 192 ASN A O 1
ATOM 1584 N N . ILE A 1 193 ? 9.465 12.667 -21.701 1.00 90.81 193 ILE A N 1
ATOM 1585 C CA . ILE A 1 193 ? 10.079 11.758 -20.727 1.00 90.81 193 ILE A CA 1
ATOM 1586 C C . ILE A 1 193 ? 9.793 10.301 -21.109 1.00 90.81 193 ILE A C 1
ATOM 1588 O O . ILE A 1 193 ? 10.728 9.508 -21.213 1.00 90.81 193 ILE A O 1
ATOM 1592 N N . ILE A 1 194 ? 8.530 9.957 -21.368 1.00 91.75 194 ILE A N 1
ATOM 1593 C CA . ILE A 1 194 ? 8.114 8.589 -21.708 1.00 91.75 194 ILE A CA 1
ATOM 1594 C C . ILE A 1 194 ? 8.762 8.142 -23.024 1.00 91.75 194 ILE A C 1
ATOM 1596 O O . ILE A 1 194 ? 9.375 7.078 -23.077 1.00 91.75 194 ILE A O 1
ATOM 1600 N N . LEU A 1 195 ? 8.741 8.985 -24.061 1.00 90.88 195 LEU A N 1
ATOM 1601 C CA . LEU A 1 195 ? 9.396 8.701 -25.343 1.00 90.88 195 LEU A CA 1
ATOM 1602 C C . LEU A 1 195 ? 10.904 8.470 -25.189 1.00 90.88 195 LEU A C 1
ATOM 1604 O O . LEU A 1 195 ? 11.470 7.578 -25.827 1.00 90.88 195 LEU A O 1
ATOM 1608 N N . LYS A 1 196 ? 11.570 9.240 -24.320 1.00 89.75 196 LYS A N 1
ATOM 1609 C CA . LYS A 1 196 ? 12.991 9.041 -24.012 1.00 89.75 196 LYS A CA 1
ATOM 1610 C C . LYS A 1 196 ? 13.240 7.689 -23.344 1.00 89.75 196 LYS A C 1
ATOM 1612 O O . LYS A 1 196 ? 14.247 7.056 -23.649 1.00 89.75 196 LYS A O 1
ATOM 1617 N N . ILE A 1 197 ? 12.353 7.244 -22.458 1.00 91.00 197 ILE A N 1
ATOM 1618 C CA . ILE A 1 197 ? 12.448 5.935 -21.799 1.00 91.00 197 ILE A CA 1
ATOM 1619 C C . ILE A 1 197 ? 12.267 4.818 -22.831 1.00 91.00 197 ILE A C 1
ATOM 1621 O O . ILE A 1 197 ? 13.158 3.986 -22.975 1.00 91.00 197 ILE A O 1
ATOM 1625 N N . ILE A 1 198 ? 11.191 4.863 -23.623 1.00 90.62 198 ILE A N 1
ATOM 1626 C CA . ILE A 1 198 ? 10.892 3.876 -24.677 1.00 90.62 198 ILE A CA 1
ATOM 1627 C C . ILE A 1 198 ? 12.065 3.728 -25.649 1.00 90.62 198 ILE A C 1
ATOM 1629 O O . ILE A 1 198 ? 12.437 2.619 -26.025 1.00 90.62 198 ILE A O 1
ATOM 1633 N N . LYS A 1 199 ? 12.682 4.845 -26.052 1.00 89.06 199 LYS A N 1
ATOM 1634 C CA . LYS A 1 199 ? 13.821 4.832 -26.977 1.00 89.06 199 LYS A CA 1
ATOM 1635 C C . LYS A 1 199 ? 15.043 4.093 -26.418 1.00 89.06 199 LYS A C 1
ATOM 1637 O O . LYS A 1 199 ? 15.786 3.517 -27.204 1.00 89.06 199 LYS A O 1
ATOM 1642 N N . ASN A 1 200 ? 15.271 4.156 -25.107 1.00 87.69 200 ASN A N 1
ATOM 1643 C CA . ASN A 1 200 ? 16.475 3.614 -24.472 1.00 87.69 200 ASN A CA 1
ATOM 1644 C C . ASN A 1 200 ? 16.273 2.237 -23.832 1.00 87.69 200 ASN A C 1
ATOM 1646 O O . ASN A 1 200 ? 17.266 1.589 -23.524 1.00 87.69 200 ASN A O 1
ATOM 1650 N N . LEU A 1 201 ? 15.029 1.804 -23.618 1.00 90.12 201 LEU A N 1
ATOM 1651 C CA . LEU A 1 201 ? 14.737 0.446 -23.172 1.00 90.12 201 LEU A CA 1
ATOM 1652 C C . LEU A 1 201 ? 14.935 -0.546 -24.311 1.00 90.12 201 LEU A C 1
ATOM 1654 O O . LEU A 1 201 ? 14.644 -0.236 -25.467 1.00 90.12 201 LEU A O 1
ATOM 1658 N N . GLU A 1 202 ? 15.390 -1.745 -23.969 1.00 90.75 202 GLU A N 1
ATOM 1659 C CA . GLU A 1 202 ? 15.393 -2.895 -24.870 1.00 90.75 202 GLU A CA 1
ATOM 1660 C C . GLU A 1 202 ? 13.972 -3.442 -25.082 1.00 90.75 202 GLU A C 1
ATOM 1662 O O . GLU A 1 202 ? 12.999 -2.976 -24.485 1.00 90.75 202 GLU A O 1
ATOM 1667 N N . ASP A 1 203 ? 13.843 -4.420 -25.972 1.00 90.75 203 ASP A N 1
ATOM 1668 C CA . ASP A 1 203 ? 12.593 -5.150 -26.169 1.00 90.75 203 ASP A CA 1
ATOM 1669 C C . ASP A 1 203 ? 12.336 -6.134 -25.013 1.00 90.75 203 ASP A C 1
ATOM 1671 O O . ASP A 1 203 ? 13.241 -6.491 -24.258 1.00 90.75 203 ASP A O 1
ATOM 1675 N N . LYS A 1 204 ? 11.085 -6.589 -24.888 1.00 91.81 204 LYS A N 1
ATOM 1676 C CA . LYS A 1 204 ? 10.578 -7.445 -23.805 1.00 91.81 204 LYS A CA 1
ATOM 1677 C C . LYS A 1 204 ? 10.732 -6.834 -22.409 1.00 91.81 204 LYS A C 1
ATOM 1679 O O . LYS A 1 204 ? 11.078 -7.517 -21.445 1.00 91.81 204 LYS A O 1
ATOM 1684 N N . LYS A 1 205 ? 10.493 -5.527 -22.305 1.00 94.12 205 LYS A N 1
ATOM 1685 C CA . LYS A 1 205 ? 10.522 -4.761 -21.049 1.00 94.12 205 LYS A CA 1
ATOM 1686 C C . LYS A 1 205 ? 9.126 -4.245 -20.706 1.00 94.12 205 LYS A C 1
ATOM 1688 O O . LYS A 1 205 ? 8.243 -4.219 -21.567 1.00 94.12 205 LYS A O 1
ATOM 1693 N N . VAL A 1 206 ? 8.919 -3.848 -19.451 1.00 95.62 206 VAL A N 1
ATOM 1694 C CA . VAL A 1 206 ? 7.616 -3.360 -18.965 1.00 95.62 206 VAL A CA 1
ATOM 1695 C C . VAL A 1 206 ? 7.706 -1.912 -18.490 1.00 95.62 206 VAL A C 1
ATOM 1697 O O . VAL A 1 206 ? 8.655 -1.546 -17.802 1.00 95.62 206 VAL A O 1
ATOM 1700 N N . ILE A 1 207 ? 6.707 -1.087 -18.808 1.00 95.44 207 ILE A N 1
ATOM 1701 C CA . ILE A 1 207 ? 6.571 0.282 -18.289 1.00 95.44 207 ILE A CA 1
ATOM 1702 C C . ILE A 1 207 ? 5.232 0.432 -17.558 1.00 95.44 207 ILE A C 1
ATOM 1704 O O . ILE A 1 207 ? 4.176 0.302 -18.161 1.00 95.44 207 ILE A O 1
ATOM 1708 N N . SER A 1 208 ? 5.255 0.765 -16.272 1.00 96.44 208 SER A N 1
ATOM 1709 C CA . SER A 1 208 ? 4.062 1.114 -15.491 1.00 96.44 208 SER A CA 1
ATOM 1710 C C . SER A 1 208 ? 4.039 2.617 -15.231 1.00 96.44 208 SER A C 1
ATOM 1712 O O . SER A 1 208 ? 5.005 3.170 -14.712 1.00 96.44 208 SER A O 1
ATOM 1714 N N . ILE A 1 209 ? 2.951 3.290 -15.598 1.00 95.38 209 ILE A N 1
ATOM 1715 C CA . ILE A 1 209 ? 2.803 4.746 -15.530 1.00 95.38 209 ILE A CA 1
ATOM 1716 C C . ILE A 1 209 ? 1.619 5.077 -14.623 1.00 95.38 209 ILE A C 1
ATOM 1718 O O . ILE A 1 209 ? 0.457 4.979 -15.018 1.00 95.38 209 ILE A O 1
ATOM 1722 N N . GLY A 1 210 ? 1.933 5.486 -13.401 1.00 94.56 210 GLY A N 1
ATOM 1723 C CA . GLY A 1 210 ? 0.969 5.978 -12.431 1.00 94.56 210 GLY A CA 1
ATOM 1724 C C . GLY A 1 210 ? 0.799 7.488 -12.540 1.00 94.56 210 GLY A C 1
ATOM 1725 O O . GLY A 1 210 ? 1.784 8.225 -12.605 1.00 94.56 210 GLY A O 1
ATOM 1726 N N . ILE A 1 211 ? -0.443 7.965 -12.526 1.00 93.06 211 ILE A N 1
ATOM 1727 C CA . ILE A 1 211 ? -0.747 9.401 -12.536 1.00 93.06 211 ILE A CA 1
ATOM 1728 C C . ILE A 1 211 ? -1.558 9.750 -11.292 1.00 93.06 211 ILE A C 1
ATOM 1730 O O . ILE A 1 211 ? -2.702 9.316 -11.144 1.00 93.06 211 ILE A O 1
ATOM 1734 N N . MET A 1 212 ? -0.972 10.550 -10.403 1.00 90.38 212 MET A N 1
ATOM 1735 C CA . MET A 1 212 ? -1.653 11.082 -9.226 1.00 90.38 212 MET A CA 1
ATOM 1736 C C . MET A 1 212 ? -2.563 12.234 -9.640 1.00 90.38 212 MET A C 1
ATOM 1738 O O . MET A 1 212 ? -2.105 13.226 -10.211 1.00 90.38 212 MET A O 1
ATOM 1742 N N . THR A 1 213 ? -3.859 12.087 -9.364 1.00 87.88 213 THR A N 1
ATOM 1743 C CA . THR A 1 213 ? -4.907 13.044 -9.754 1.00 87.88 213 THR A CA 1
ATOM 1744 C C . THR A 1 213 ? -5.939 13.192 -8.635 1.00 87.88 213 THR A C 1
ATOM 1746 O O . THR A 1 213 ? -6.100 12.292 -7.813 1.00 87.88 213 THR A O 1
ATOM 1749 N N . LYS A 1 214 ? -6.699 14.295 -8.625 1.00 83.44 214 LYS A N 1
ATOM 1750 C CA . LYS A 1 214 ? -7.918 14.402 -7.800 1.00 83.44 214 LYS A CA 1
ATOM 1751 C C . LYS A 1 214 ? -8.988 13.454 -8.323 1.00 83.44 214 LYS A C 1
ATOM 1753 O O . LYS A 1 214 ? -9.048 13.258 -9.531 1.00 83.44 214 LYS A O 1
ATOM 1758 N N . GLU A 1 215 ? -9.881 12.961 -7.465 1.00 80.06 215 GLU A N 1
ATOM 1759 C CA . GLU A 1 215 ? -10.926 11.976 -7.813 1.00 80.06 215 GLU A CA 1
ATOM 1760 C C . GLU A 1 215 ? -11.906 12.431 -8.911 1.00 80.06 215 GLU A C 1
ATOM 1762 O O . GLU A 1 215 ? -12.368 11.615 -9.711 1.00 80.06 215 GLU A O 1
ATOM 1767 N N . ASN A 1 216 ? -12.149 13.734 -9.043 1.00 84.25 216 ASN A N 1
ATOM 1768 C CA . ASN A 1 216 ? -13.088 14.309 -10.011 1.00 84.25 216 ASN A CA 1
ATOM 1769 C C . ASN A 1 216 ? -12.501 14.576 -11.413 1.00 84.25 216 ASN A C 1
ATOM 1771 O O . ASN A 1 216 ? -13.224 15.033 -12.298 1.00 84.25 216 ASN A O 1
ATOM 1775 N N . VAL A 1 217 ? -11.212 14.306 -11.638 1.00 87.00 217 VAL A N 1
ATOM 1776 C CA . VAL A 1 217 ? -10.582 14.464 -12.959 1.00 87.00 217 VAL A CA 1
ATOM 1777 C C . VAL A 1 217 ? -11.143 13.441 -13.954 1.00 87.00 217 VAL A C 1
ATOM 1779 O O . VAL A 1 217 ? -11.255 12.252 -13.647 1.00 87.00 217 VAL A O 1
ATOM 1782 N N . ASN A 1 218 ? -11.453 13.892 -15.175 1.00 90.06 218 ASN A N 1
ATOM 1783 C CA . ASN A 1 218 ? -11.866 13.014 -16.269 1.00 90.06 218 ASN A CA 1
ATOM 1784 C C . ASN A 1 218 ? -10.659 12.220 -16.797 1.00 90.06 218 ASN A C 1
ATOM 1786 O O . ASN A 1 218 ? -9.860 12.729 -17.585 1.00 90.06 218 ASN A O 1
ATOM 1790 N N . TRP A 1 219 ? -10.558 10.963 -16.361 1.00 90.44 219 TRP A N 1
ATOM 1791 C CA . TRP A 1 219 ? -9.463 10.064 -16.719 1.00 90.44 219 TRP A CA 1
ATOM 1792 C C . TRP A 1 219 ? -9.330 9.866 -18.232 1.00 90.44 219 TRP A C 1
ATOM 1794 O O . TRP A 1 219 ? -8.245 10.042 -18.775 1.00 90.44 219 TRP A O 1
ATOM 1804 N N . SER A 1 220 ? -10.430 9.584 -18.935 1.00 91.19 220 SER A N 1
ATOM 1805 C CA . SER A 1 220 ? -10.407 9.334 -20.382 1.00 91.19 220 SER A CA 1
ATOM 1806 C C . SER A 1 220 ? -9.889 10.531 -21.175 1.00 91.19 220 SER A C 1
ATOM 1808 O O . SER A 1 220 ? -9.124 10.358 -22.121 1.00 91.19 220 SER A O 1
ATOM 1810 N N . LYS A 1 221 ? -10.266 11.752 -20.772 1.00 90.88 221 LYS A N 1
ATOM 1811 C CA . LYS A 1 221 ? -9.748 12.979 -21.386 1.00 90.88 221 LYS A CA 1
ATOM 1812 C C . LYS A 1 221 ? -8.237 13.100 -21.180 1.00 90.88 221 LYS A C 1
ATOM 1814 O O . LYS A 1 221 ? -7.524 13.324 -22.148 1.00 90.88 221 LYS A O 1
ATOM 1819 N N . MET A 1 222 ? -7.766 12.912 -19.947 1.00 90.31 222 MET A N 1
ATOM 1820 C CA . MET A 1 222 ? -6.346 13.019 -19.600 1.00 90.31 222 MET A CA 1
ATOM 1821 C C . MET A 1 222 ? -5.490 11.985 -20.339 1.00 90.31 222 MET A C 1
ATOM 1823 O O . MET A 1 222 ? -4.420 12.303 -20.848 1.00 90.31 222 MET A O 1
ATOM 1827 N N . MET A 1 223 ? -5.989 10.756 -20.455 1.00 91.06 223 MET A N 1
ATOM 1828 C CA . MET A 1 223 ? -5.336 9.689 -21.211 1.00 91.06 223 MET A CA 1
ATOM 1829 C C . MET A 1 223 ? -5.174 10.026 -22.698 1.00 91.06 223 MET A C 1
ATOM 1831 O O . MET A 1 223 ? -4.166 9.660 -23.303 1.00 91.06 223 MET A O 1
ATOM 1835 N N . GLY A 1 224 ? -6.134 10.756 -23.272 1.00 90.00 224 GLY A N 1
ATOM 1836 C CA . GLY A 1 224 ? -6.076 11.236 -24.653 1.00 90.00 224 GLY A CA 1
ATOM 1837 C C . GLY A 1 224 ? -5.051 12.347 -24.904 1.00 90.00 224 GLY A C 1
ATOM 1838 O O . GLY A 1 224 ? -4.790 12.660 -26.059 1.00 90.00 224 GLY A O 1
ATOM 1839 N N . GLU A 1 225 ? -4.462 12.944 -23.862 1.00 91.62 225 GLU A N 1
ATOM 1840 C CA . GLU A 1 225 ? -3.415 13.973 -24.000 1.00 91.62 225 GLU A CA 1
ATOM 1841 C C . GLU A 1 225 ? -2.012 13.370 -24.210 1.00 91.62 225 GLU A C 1
ATOM 1843 O O . GLU A 1 225 ? -1.068 14.080 -24.573 1.00 91.62 225 GLU A O 1
ATOM 1848 N N . PHE A 1 226 ? -1.848 12.065 -23.981 1.00 91.56 226 PHE A N 1
ATOM 1849 C CA . PHE A 1 226 ? -0.591 11.373 -24.244 1.00 91.56 226 PHE A CA 1
ATOM 1850 C C . PHE A 1 226 ? -0.441 11.014 -25.724 1.00 91.56 226 PHE A C 1
ATOM 1852 O O . PHE A 1 226 ? -1.380 10.553 -26.365 1.00 91.56 226 PHE A O 1
ATOM 1859 N N . ASP A 1 227 ? 0.772 11.181 -26.245 1.00 89.25 227 ASP A N 1
ATOM 1860 C CA . ASP A 1 227 ? 1.120 10.956 -27.653 1.00 89.25 227 ASP A CA 1
ATOM 1861 C C . ASP A 1 227 ? 2.425 10.151 -27.756 1.00 89.25 227 ASP A C 1
ATOM 1863 O O . ASP A 1 227 ? 3.449 10.593 -28.277 1.00 89.25 227 ASP A O 1
ATOM 1867 N N . PHE A 1 228 ? 2.424 8.968 -27.141 1.00 86.00 228 PHE A N 1
ATOM 1868 C CA . PHE A 1 228 ? 3.547 8.026 -27.217 1.00 86.00 228 PHE A CA 1
ATOM 1869 C C . PHE A 1 228 ? 3.130 6.615 -27.650 1.00 86.00 228 PHE A C 1
ATOM 1871 O O . PHE A 1 228 ? 3.998 5.764 -27.853 1.00 86.00 228 PHE A O 1
ATOM 1878 N N . TYR A 1 229 ? 1.826 6.361 -27.807 1.00 83.94 229 TYR A N 1
ATOM 1879 C CA . TYR A 1 229 ? 1.265 5.034 -28.074 1.00 83.94 229 TYR A CA 1
ATOM 1880 C C . TYR A 1 229 ? 1.825 4.412 -29.358 1.00 83.94 229 TYR A C 1
ATOM 1882 O O . TYR A 1 229 ? 2.317 3.288 -29.325 1.00 83.94 229 TYR A O 1
ATOM 1890 N N . THR A 1 230 ? 1.893 5.179 -30.451 1.00 81.19 230 THR A N 1
ATOM 1891 C CA . THR A 1 230 ? 2.458 4.721 -31.733 1.00 81.19 230 THR A CA 1
ATOM 1892 C C . THR A 1 230 ? 3.898 4.228 -31.586 1.00 81.19 230 THR A C 1
ATOM 1894 O O . THR A 1 230 ? 4.298 3.245 -32.201 1.00 81.19 230 THR A O 1
ATOM 1897 N N . LYS A 1 231 ? 4.699 4.874 -30.725 1.00 80.94 231 LYS A N 1
ATOM 1898 C CA . LYS A 1 231 ? 6.098 4.484 -30.514 1.00 80.94 231 LYS A CA 1
ATOM 1899 C C . LYS A 1 231 ? 6.240 3.212 -29.680 1.00 80.94 231 LYS A C 1
ATOM 1901 O O . LYS A 1 231 ? 7.247 2.519 -29.820 1.00 80.94 231 LYS A O 1
ATOM 1906 N N . LEU A 1 232 ? 5.265 2.923 -28.818 1.00 77.94 232 LEU A N 1
ATOM 1907 C CA . LEU A 1 232 ? 5.201 1.654 -28.098 1.00 77.94 232 LEU A CA 1
ATOM 1908 C C . LEU A 1 232 ? 4.824 0.510 -29.027 1.00 77.94 232 LEU A C 1
ATOM 1910 O O . LEU A 1 232 ? 5.455 -0.526 -28.932 1.00 77.94 232 LEU A O 1
ATOM 1914 N N . GLU A 1 233 ? 3.883 0.699 -29.953 1.00 75.94 233 GLU A N 1
ATOM 1915 C CA . GLU A 1 233 ? 3.492 -0.349 -30.912 1.00 75.94 233 GLU A CA 1
ATOM 1916 C C . GLU A 1 233 ? 4.647 -0.781 -31.831 1.00 75.94 233 GLU A C 1
ATOM 1918 O O . GLU A 1 233 ? 4.750 -1.945 -32.212 1.00 75.94 233 GLU A O 1
ATOM 1923 N N . GLU A 1 234 ? 5.563 0.136 -32.148 1.00 82.94 234 GLU A N 1
ATOM 1924 C CA . GLU A 1 234 ? 6.779 -0.162 -32.917 1.00 82.94 234 GLU A CA 1
ATOM 1925 C C . GLU A 1 234 ? 7.825 -0.985 -32.137 1.00 82.94 234 GLU A C 1
ATOM 1927 O O . GLU A 1 234 ? 8.837 -1.397 -32.710 1.00 82.94 234 GLU A O 1
ATOM 1932 N N . ARG A 1 235 ? 7.637 -1.190 -30.829 1.00 83.69 235 ARG A N 1
ATOM 1933 C CA . ARG A 1 235 ? 8.594 -1.845 -29.929 1.00 83.69 235 ARG A CA 1
ATOM 1934 C C . ARG A 1 235 ? 7.914 -2.990 -29.190 1.00 83.69 235 ARG A C 1
ATOM 1936 O O . ARG A 1 235 ? 6.754 -2.909 -28.817 1.00 83.69 235 ARG A O 1
ATOM 1943 N N . ASN A 1 236 ? 8.643 -4.058 -28.885 1.00 88.00 236 ASN A N 1
ATOM 1944 C CA . ASN A 1 236 ? 8.076 -5.147 -28.087 1.00 88.00 236 ASN A CA 1
ATOM 1945 C C . ASN A 1 236 ? 8.120 -4.810 -26.582 1.00 88.00 236 ASN A C 1
ATOM 1947 O O . ASN A 1 236 ? 8.772 -5.504 -25.809 1.00 88.00 236 ASN A O 1
ATOM 1951 N N . ILE A 1 237 ? 7.503 -3.699 -26.169 1.00 91.69 237 ILE A N 1
ATOM 1952 C CA . ILE A 1 237 ? 7.471 -3.210 -24.783 1.00 91.69 237 ILE A CA 1
ATOM 1953 C C . ILE A 1 237 ? 6.021 -3.229 -24.298 1.00 91.69 237 ILE A C 1
ATOM 1955 O O . ILE A 1 237 ? 5.149 -2.614 -24.905 1.00 91.69 237 ILE A O 1
ATOM 1959 N N . SER A 1 238 ? 5.761 -3.908 -23.181 1.00 93.75 238 SER A N 1
ATOM 1960 C CA . SER A 1 238 ? 4.445 -3.859 -22.532 1.00 93.75 238 SER A CA 1
ATOM 1961 C C . SER A 1 238 ? 4.322 -2.611 -21.670 1.00 93.75 238 SER A C 1
ATOM 1963 O O . SER A 1 238 ? 5.285 -2.208 -21.017 1.00 93.75 238 SER A O 1
ATOM 1965 N N . TYR A 1 239 ? 3.135 -2.009 -21.627 1.00 93.62 239 TYR A N 1
ATOM 1966 C CA . TYR A 1 239 ? 2.894 -0.845 -20.786 1.00 93.62 239 TYR A CA 1
ATOM 1967 C C . TYR A 1 239 ? 1.545 -0.901 -20.073 1.00 93.62 239 TYR A C 1
ATOM 1969 O O . TYR A 1 239 ? 0.575 -1.452 -20.588 1.00 93.62 239 TYR A O 1
ATOM 1977 N N . PHE A 1 240 ? 1.493 -0.276 -18.900 1.00 94.75 240 PHE A N 1
ATOM 1978 C CA . PHE A 1 240 ? 0.292 -0.119 -18.090 1.00 94.75 240 PHE A CA 1
ATOM 1979 C C . PHE A 1 240 ? 0.172 1.332 -17.653 1.00 94.75 240 PHE A C 1
ATOM 1981 O O . PHE A 1 240 ? 1.145 1.932 -17.198 1.00 94.75 240 PHE A O 1
ATOM 1988 N N . MET A 1 241 ? -1.021 1.902 -17.780 1.00 93.94 241 MET A N 1
ATOM 1989 C CA . MET A 1 241 ? -1.327 3.231 -17.262 1.00 93.94 241 MET A CA 1
ATOM 1990 C C . MET A 1 241 ? -2.448 3.124 -16.250 1.00 93.94 241 MET A C 1
ATOM 1992 O O . MET A 1 241 ? -3.478 2.512 -16.529 1.00 93.94 241 MET A O 1
ATOM 1996 N N . PHE A 1 242 ? -2.256 3.733 -15.089 1.00 93.31 242 PHE A N 1
ATOM 1997 C CA . PHE A 1 242 ? -3.215 3.638 -14.004 1.00 93.31 242 PHE A CA 1
ATOM 1998 C C . PHE A 1 242 ? -3.297 4.945 -13.229 1.00 93.31 242 PHE A C 1
ATOM 2000 O O . PHE A 1 242 ? -2.371 5.763 -13.177 1.00 93.31 242 PHE A O 1
ATOM 2007 N N . ARG A 1 243 ? -4.464 5.145 -12.630 1.00 91.56 243 ARG A N 1
ATOM 2008 C CA . ARG A 1 243 ? -4.747 6.312 -11.817 1.00 91.56 243 ARG A CA 1
ATOM 2009 C C . ARG A 1 243 ? -4.331 6.029 -10.386 1.00 91.56 243 ARG A C 1
ATOM 2011 O O . ARG A 1 243 ? -4.757 5.044 -9.797 1.00 91.56 243 ARG A O 1
ATOM 2018 N N . ILE A 1 244 ? -3.567 6.943 -9.812 1.00 88.44 244 ILE A N 1
ATOM 2019 C CA . ILE A 1 244 ? -3.261 6.945 -8.390 1.00 88.44 244 ILE A CA 1
ATOM 2020 C C . ILE A 1 244 ? -4.246 7.898 -7.707 1.00 88.44 244 ILE A C 1
ATOM 2022 O O . ILE A 1 244 ? -4.266 9.097 -7.998 1.00 88.44 244 ILE A O 1
ATOM 2026 N N . SER A 1 245 ? -5.090 7.342 -6.840 1.00 78.94 245 SER A N 1
ATOM 2027 C CA . SER A 1 245 ? -6.119 8.062 -6.079 1.00 78.94 245 SER A CA 1
ATOM 2028 C C . SER A 1 245 ? -5.862 7.952 -4.566 1.00 78.94 245 SER A C 1
ATOM 2030 O O . SER A 1 245 ? -4.731 7.699 -4.150 1.00 78.94 245 SER A O 1
ATOM 2032 N N . SER A 1 246 ? -6.894 8.160 -3.744 1.00 68.88 246 SER A N 1
ATOM 2033 C CA . SER A 1 246 ? -6.847 8.090 -2.278 1.00 68.88 246 SER A CA 1
ATOM 2034 C C . SER A 1 246 ? -6.363 6.728 -1.743 1.00 68.88 246 SER A C 1
ATOM 2036 O O . SER A 1 246 ? -5.720 6.679 -0.695 1.00 68.88 246 SER A O 1
ATOM 2038 N N . GLU A 1 247 ? -6.562 5.634 -2.485 1.00 72.31 247 GLU A N 1
ATOM 2039 C CA . GLU A 1 247 ? -6.122 4.272 -2.128 1.00 72.31 247 GLU A CA 1
ATOM 2040 C C . GLU A 1 247 ? -4.735 3.915 -2.698 1.00 72.31 247 GLU A C 1
ATOM 2042 O O . GLU A 1 247 ? -4.545 2.910 -3.383 1.00 72.31 247 GLU A O 1
ATOM 2047 N N . LEU A 1 248 ? -3.742 4.763 -2.411 1.00 82.12 248 LEU A N 1
ATOM 2048 C CA . LEU A 1 248 ? -2.399 4.699 -2.998 1.00 82.12 248 LEU A CA 1
ATOM 2049 C C . LEU A 1 248 ? -1.718 3.325 -2.852 1.00 82.12 248 LEU A C 1
ATOM 2051 O O . LEU A 1 248 ? -1.221 2.785 -3.834 1.00 82.12 248 LEU A O 1
ATOM 2055 N N . ARG A 1 249 ? -1.652 2.759 -1.640 1.00 90.56 249 ARG A N 1
ATOM 2056 C CA . ARG A 1 249 ? -0.792 1.592 -1.355 1.00 90.56 249 ARG A CA 1
ATOM 2057 C C . ARG A 1 249 ? -1.236 0.327 -2.087 1.00 90.56 249 ARG A C 1
ATOM 2059 O O . ARG A 1 249 ? -0.439 -0.266 -2.812 1.00 90.56 249 ARG A O 1
ATOM 2066 N N . LEU A 1 250 ? -2.501 -0.056 -1.930 1.00 90.31 250 LEU A N 1
ATOM 2067 C CA . LEU A 1 250 ? -3.064 -1.247 -2.561 1.00 90.31 250 LEU A CA 1
ATOM 2068 C C . LEU A 1 250 ? -2.987 -1.181 -4.093 1.00 90.31 250 LEU A C 1
ATOM 2070 O O . LEU A 1 250 ? -2.636 -2.174 -4.730 1.00 90.31 250 LEU A O 1
ATOM 2074 N N . GLU A 1 251 ? -3.261 -0.016 -4.688 1.00 91.50 251 GLU A N 1
ATOM 2075 C CA . GLU A 1 251 ? -3.149 0.159 -6.139 1.00 91.50 251 GLU A CA 1
ATOM 2076 C C . GLU A 1 251 ? -1.700 -0.009 -6.608 1.00 91.50 251 GLU A C 1
ATOM 2078 O O . GLU A 1 251 ? -1.430 -0.737 -7.560 1.00 91.50 251 GLU A O 1
ATOM 2083 N N . LEU A 1 252 ? -0.731 0.578 -5.902 1.00 94.75 252 LEU A N 1
ATOM 2084 C CA . LEU A 1 252 ? 0.681 0.398 -6.239 1.00 94.75 252 LEU A CA 1
ATOM 2085 C C . LEU A 1 252 ? 1.135 -1.063 -6.110 1.00 94.75 252 LEU A C 1
ATOM 2087 O O . LEU A 1 252 ? 1.868 -1.538 -6.977 1.00 94.75 252 LEU A O 1
ATOM 2091 N N . TYR A 1 253 ? 0.675 -1.793 -5.091 1.00 95.44 253 TYR A N 1
ATOM 2092 C CA . TYR A 1 253 ? 0.931 -3.229 -4.963 1.00 95.44 253 TYR A CA 1
ATOM 2093 C C . TYR A 1 253 ? 0.361 -4.028 -6.148 1.00 95.44 253 TYR A C 1
ATOM 2095 O O . TYR A 1 253 ? 1.079 -4.829 -6.752 1.00 95.44 253 TYR A O 1
ATOM 2103 N N . LYS A 1 254 ? -0.891 -3.768 -6.546 1.00 95.19 254 LYS A N 1
ATOM 2104 C CA . LYS A 1 254 ? -1.528 -4.388 -7.725 1.00 95.19 254 LYS A CA 1
ATOM 2105 C C . LYS A 1 254 ? -0.730 -4.143 -9.006 1.00 95.19 254 LYS A C 1
ATOM 2107 O O . LYS A 1 254 ? -0.513 -5.064 -9.798 1.00 95.19 254 LYS A O 1
ATOM 2112 N N . GLN A 1 255 ? -0.256 -2.915 -9.200 1.00 96.44 255 GLN A N 1
ATOM 2113 C CA . GLN A 1 255 ? 0.496 -2.540 -10.399 1.00 96.44 255 GLN A CA 1
ATOM 2114 C C . GLN A 1 255 ? 1.920 -3.107 -10.395 1.00 96.44 255 GLN A C 1
ATOM 2116 O O . GLN A 1 255 ? 2.389 -3.587 -11.426 1.00 96.44 255 GLN A O 1
ATOM 2121 N N . LEU A 1 256 ? 2.593 -3.145 -9.239 1.00 97.25 256 LEU A N 1
ATOM 2122 C CA . LEU A 1 256 ? 3.878 -3.834 -9.084 1.00 97.25 256 LEU A CA 1
ATOM 2123 C C . LEU A 1 256 ? 3.751 -5.327 -9.404 1.00 97.25 256 LEU A C 1
ATOM 2125 O O . LEU A 1 256 ? 4.577 -5.865 -10.141 1.00 97.25 256 LEU A O 1
ATOM 2129 N N . ASN A 1 257 ? 2.703 -5.985 -8.902 1.00 97.50 257 ASN A N 1
ATOM 2130 C CA . ASN A 1 257 ? 2.459 -7.393 -9.194 1.00 97.50 257 ASN A CA 1
ATOM 2131 C C . ASN A 1 257 ? 2.166 -7.634 -10.687 1.00 97.50 257 ASN A C 1
ATOM 2133 O O . ASN A 1 257 ? 2.741 -8.544 -11.281 1.00 97.50 257 ASN A O 1
ATOM 2137 N N . THR A 1 258 ? 1.343 -6.791 -11.320 1.00 97.69 258 THR A N 1
ATOM 2138 C CA . THR A 1 258 ? 1.077 -6.847 -12.772 1.00 97.69 258 THR A CA 1
ATOM 2139 C C . THR A 1 258 ? 2.365 -6.704 -13.590 1.00 97.69 258 THR A C 1
ATOM 2141 O O . THR A 1 258 ? 2.611 -7.481 -14.519 1.00 97.69 258 THR A O 1
ATOM 2144 N N . MET A 1 259 ? 3.223 -5.747 -13.223 1.00 97.62 259 MET A N 1
ATOM 2145 C CA . MET A 1 259 ? 4.518 -5.538 -13.869 1.00 97.62 259 MET A CA 1
ATOM 2146 C C . MET A 1 259 ? 5.406 -6.781 -13.755 1.00 97.62 259 MET A C 1
ATOM 2148 O O . MET A 1 259 ? 5.905 -7.266 -14.768 1.00 97.62 259 MET A O 1
ATOM 2152 N N . LEU A 1 260 ? 5.577 -7.320 -12.545 1.00 97.94 260 LEU A N 1
ATOM 2153 C CA . LEU A 1 260 ? 6.415 -8.495 -12.293 1.00 97.94 260 LEU A CA 1
ATOM 2154 C C . LEU A 1 260 ? 5.902 -9.740 -13.018 1.00 97.94 260 LEU A C 1
ATOM 2156 O O . LEU A 1 260 ? 6.683 -10.424 -13.676 1.00 97.94 260 LEU A O 1
ATOM 2160 N N . ASN A 1 261 ? 4.593 -9.991 -12.985 1.00 97.12 261 ASN A N 1
ATOM 2161 C CA . ASN A 1 261 ? 3.988 -11.085 -13.741 1.00 97.12 261 ASN A CA 1
ATOM 2162 C C . ASN A 1 261 ? 4.238 -10.955 -15.247 1.00 97.12 261 ASN A C 1
ATOM 2164 O O . ASN A 1 261 ? 4.529 -11.947 -15.912 1.00 97.12 261 ASN A O 1
ATOM 2168 N N . THR A 1 262 ? 4.187 -9.738 -15.787 1.00 97.06 262 THR A N 1
ATOM 2169 C CA . THR A 1 262 ? 4.496 -9.494 -17.202 1.00 97.06 262 THR A CA 1
ATOM 2170 C C . THR A 1 262 ? 5.978 -9.747 -17.502 1.00 97.06 262 THR A C 1
ATOM 2172 O O . THR A 1 262 ? 6.288 -10.435 -18.469 1.00 97.06 262 THR A O 1
ATOM 2175 N N . ILE A 1 263 ? 6.896 -9.283 -16.642 1.00 96.44 263 ILE A N 1
ATOM 2176 C CA . ILE A 1 263 ? 8.345 -9.540 -16.767 1.00 96.44 263 ILE A CA 1
ATOM 2177 C C . ILE A 1 263 ? 8.653 -11.043 -16.740 1.00 96.44 263 ILE A C 1
ATOM 2179 O O . ILE A 1 263 ? 9.495 -11.509 -17.513 1.00 96.44 263 ILE A O 1
ATOM 2183 N N . LYS A 1 264 ? 7.981 -11.792 -15.857 1.00 94.62 264 LYS A N 1
ATOM 2184 C CA . LYS A 1 264 ? 8.125 -13.248 -15.710 1.00 94.62 264 LYS A CA 1
ATOM 2185 C C . LYS A 1 264 ? 7.723 -14.004 -16.979 1.00 94.62 264 LYS A C 1
ATOM 2187 O O . LYS A 1 264 ? 8.317 -15.030 -17.286 1.00 94.62 264 LYS A O 1
ATOM 2192 N N . ASN A 1 265 ? 6.741 -13.489 -17.717 1.00 92.06 265 ASN A N 1
ATOM 2193 C CA . ASN A 1 265 ? 6.193 -14.133 -18.913 1.00 92.06 265 ASN A CA 1
ATOM 2194 C C . ASN A 1 265 ? 6.918 -13.754 -20.223 1.00 92.06 265 ASN A C 1
ATOM 2196 O O . ASN A 1 265 ? 6.519 -14.229 -21.288 1.00 92.06 265 ASN A O 1
ATOM 2200 N N . PHE A 1 266 ? 7.956 -12.912 -20.163 1.00 88.50 266 PHE A N 1
ATOM 2201 C CA . PHE A 1 266 ? 8.792 -12.524 -21.310 1.00 88.50 266 PHE A CA 1
ATOM 2202 C C . PHE A 1 266 ? 9.991 -13.446 -21.565 1.00 88.50 266 PHE A C 1
ATOM 2204 O O . PHE A 1 266 ? 10.329 -13.637 -22.770 1.00 88.50 266 PHE A O 1
#

Secondary structure (DSSP, 8-state):
-TGGGHHHHHHHHGGGTTS---EEEEEE-TT-GGG--S-HHHHHHHHHHHHHHHTS-EEEEEE-TTT-TTHHHHHHHHHHHHHHHHHHHHHHHHHHHHHHHHHHHHHHSS-EEEEEE-SSSTT-HHHHHHHT-GGG-PPEEEEETTEEEEE-TTSEEEEEE-GGG-S----SEEEEEEE-TT-SS--THHHHHHHHHHHHS-SSEEEEEEEE--TTS-HHHHHTT---HHHHHTTTEEEEEEEE-S-HHHHHHHHHHHHHHHHHT-

pLDDT: mean 90.73, std 7.3, range [59.31, 98.31]